Protein AF-A0A9C9Z4V1-F1 (afdb_monomer)

pLDDT: mean 77.23, std 15.25, range [34.19, 94.38]

Nearest PDB structures (foldseek):
  1na3-assembly1_A  TM=6.001E-01  e=1.716E+00  unidentified
  3ks2-assembly1_A  TM=5.083E-01  e=1.894E+00  Shigella flexneri
  8ro2-assembly1_J  TM=3.368E-01  e=4.545E-01  Homo sapiens
  7t6d-assembly1_B  TM=3.264E-01  e=3.771E+00  Escherichia coli
  6ww7-assembly1_B  TM=3.262E-01  e=4.161E+00  Homo sapiens

Secondary structure (DSSP, 8-state):
-HHHHHHHHHHHHH-TT-HHHHHHHHHHHHHHT-HHHHHHHHHHHHHHHTTS-HHHHHHHHHTTGGGS-HHHHHHHHHTTTT---TTS-----SS-SSS------S-SS----TTSHHHHHHHHHHHHHHHTT-HHHHHHHHHHHHHH-TT-HHHHHHHHHHHHHH--HHHHHHHHHHHTTS--TTHHHHHHHHHHHHHHTS-------

Mean predicted aligned error: 17.57 Å

Foldseek 3Di:
DVVLLVVLLVVCLVPVLPVVSLVVNLVVVVVVLAQLQNLQSLLSVLQSQFQHDLVVLVVSCVSCVVSYDPQSNVVSVVSSHRGDHLDDAHDQRPNHSSRPRPPDDVPPDDDDDPPCPLVCPLVVVLVVCVVVVVLVVSLVSLLVVCLVPQANQSSVVVNLVSCVVVVCLVVLVVSVVSSPPDDGHPVVVSVVSNVVNVVVPDDPPDDDD

Structure (mmCIF, N/CA/C/O backbone):
data_AF-A0A9C9Z4V1-F1
#
_entry.id   AF-A0A9C9Z4V1-F1
#
loop_
_atom_site.group_PDB
_atom_site.id
_atom_site.type_symbol
_atom_site.label_atom_id
_atom_site.label_alt_id
_atom_site.label_comp_id
_atom_site.label_asym_id
_atom_site.label_entity_id
_atom_site.label_seq_id
_atom_site.pdbx_PDB_ins_code
_atom_site.Cartn_x
_atom_site.Cartn_y
_atom_site.Cartn_z
_atom_site.occupancy
_atom_site.B_iso_or_equiv
_atom_site.auth_seq_id
_atom_site.auth_comp_id
_atom_site.auth_asym_id
_atom_site.auth_atom_id
_atom_site.pdbx_PDB_model_num
ATOM 1 N N . MET A 1 1 ? -27.287 -18.250 -13.319 1.00 61.91 1 MET A N 1
ATOM 2 C CA . MET A 1 1 ? -26.313 -17.190 -12.991 1.00 61.91 1 MET A CA 1
ATOM 3 C C . MET A 1 1 ? -25.050 -17.766 -12.351 1.00 61.91 1 MET A C 1
ATOM 5 O O . MET A 1 1 ? -24.061 -17.866 -13.061 1.00 61.91 1 MET A O 1
ATOM 9 N N . ALA A 1 2 ? -25.087 -18.270 -11.107 1.00 64.75 2 ALA A N 1
ATOM 10 C CA . ALA A 1 2 ? -23.894 -18.727 -10.364 1.00 64.75 2 ALA A CA 1
ATOM 11 C C . ALA A 1 2 ? -22.937 -19.668 -11.138 1.00 64.75 2 ALA A C 1
ATOM 13 O O . ALA A 1 2 ? -21.763 -19.358 -11.293 1.00 64.75 2 ALA A O 1
ATOM 14 N N . ARG A 1 3 ? -23.448 -20.750 -11.748 1.00 72.56 3 ARG A N 1
ATOM 15 C CA . ARG A 1 3 ? -22.617 -21.710 -12.514 1.00 72.56 3 ARG A CA 1
ATOM 16 C C . ARG A 1 3 ? -21.866 -21.099 -13.707 1.00 72.56 3 ARG A C 1
ATOM 18 O O . ARG A 1 3 ? -20.818 -21.607 -14.090 1.00 72.56 3 ARG A O 1
ATOM 25 N N . VAL A 1 4 ? -22.414 -20.047 -14.320 1.00 76.62 4 VAL A N 1
ATOM 26 C CA . VAL A 1 4 ? -21.793 -19.372 -15.474 1.00 76.62 4 VAL A CA 1
ATOM 27 C C . VAL A 1 4 ? -20.693 -18.423 -15.000 1.00 76.62 4 VAL A C 1
ATOM 29 O O . VAL A 1 4 ? -19.619 -18.391 -15.597 1.00 76.62 4 VAL A O 1
ATOM 32 N N . VAL A 1 5 ? -20.928 -17.714 -13.891 1.00 76.88 5 VAL A N 1
ATOM 33 C CA . VAL A 1 5 ? -19.918 -16.867 -13.239 1.00 76.88 5 VAL A CA 1
ATOM 34 C C . VAL A 1 5 ? -18.722 -17.709 -12.785 1.00 76.88 5 VAL A C 1
ATOM 36 O O . VAL A 1 5 ? -17.585 -17.343 -13.072 1.00 76.88 5 VAL A O 1
ATOM 39 N N . ASP A 1 6 ? -18.963 -18.879 -12.185 1.00 76.12 6 ASP A N 1
ATOM 40 C CA . ASP A 1 6 ? -17.901 -19.810 -11.777 1.00 76.12 6 ASP A CA 1
ATOM 41 C C . ASP A 1 6 ? -17.105 -20.356 -12.968 1.00 76.12 6 ASP A C 1
ATOM 43 O O . ASP A 1 6 ? -15.875 -20.436 -12.922 1.00 76.12 6 ASP A O 1
ATOM 47 N N . HIS A 1 7 ? -17.789 -20.702 -14.065 1.00 79.69 7 HIS A N 1
ATOM 48 C CA . HIS A 1 7 ? -17.130 -21.147 -15.292 1.00 79.69 7 HIS A CA 1
ATOM 49 C C . HIS A 1 7 ? -16.182 -20.073 -15.844 1.00 79.69 7 HIS A C 1
ATOM 51 O O . HIS A 1 7 ? -15.037 -20.373 -16.187 1.00 79.69 7 HIS A O 1
ATOM 57 N N . LEU A 1 8 ? -16.636 -18.817 -15.892 1.00 78.25 8 LEU A N 1
ATOM 58 C CA . LEU A 1 8 ? -15.816 -17.696 -16.347 1.00 78.25 8 LEU A CA 1
ATOM 59 C C . LEU A 1 8 ? -14.676 -17.378 -15.377 1.00 78.25 8 LEU A C 1
ATOM 61 O O . LEU A 1 8 ? -13.572 -17.094 -15.831 1.00 78.25 8 LEU A O 1
ATOM 65 N N . ALA A 1 9 ? -14.898 -17.481 -14.065 1.00 79.31 9 ALA A N 1
ATOM 66 C CA . ALA A 1 9 ? -13.841 -17.317 -13.068 1.00 79.31 9 ALA A CA 1
ATOM 67 C C . ALA A 1 9 ? -12.718 -18.351 -13.268 1.00 79.31 9 ALA A C 1
ATOM 69 O O . ALA A 1 9 ? -11.535 -18.008 -13.250 1.00 79.31 9 ALA A O 1
ATOM 70 N N . HIS A 1 10 ? -13.075 -19.609 -13.547 1.00 76.12 10 HIS A N 1
ATOM 71 C CA . HIS A 1 10 ? -12.102 -20.662 -13.852 1.00 76.12 10 HIS A CA 1
ATOM 72 C C . HIS A 1 10 ? -11.378 -20.425 -15.180 1.00 76.12 10 HIS A C 1
ATOM 74 O O . HIS A 1 10 ? -10.177 -20.675 -15.299 1.00 76.12 10 HIS A O 1
ATOM 80 N N . LYS A 1 11 ? -12.095 -19.914 -16.186 1.00 76.75 11 LYS A N 1
ATOM 81 C CA . LYS A 1 11 ? -11.519 -19.570 -17.488 1.00 76.75 11 LYS A CA 1
ATOM 82 C C . LYS A 1 11 ? -10.515 -18.418 -17.378 1.00 76.75 11 LYS A C 1
ATOM 84 O O . LYS A 1 11 ? -9.432 -18.531 -17.940 1.00 76.75 11 LYS A O 1
ATOM 89 N N . VAL A 1 12 ? -10.833 -17.379 -16.604 1.00 84.06 12 VAL A N 1
ATOM 90 C CA . VAL A 1 12 ? -9.932 -16.256 -16.293 1.00 84.06 12 VAL A CA 1
ATOM 91 C C . VAL A 1 12 ? -8.682 -16.731 -15.552 1.00 84.06 12 VAL A C 1
ATOM 93 O O . VAL A 1 12 ? -7.578 -16.344 -15.917 1.00 84.06 12 VAL A O 1
ATOM 96 N N . SER A 1 13 ? -8.828 -17.626 -14.572 1.00 81.69 13 SER A N 1
ATOM 97 C CA . SER A 1 13 ? -7.682 -18.203 -13.856 1.00 81.69 13 SER A CA 1
ATOM 98 C C . SER A 1 13 ? -6.736 -18.978 -14.786 1.00 81.69 13 SER A C 1
ATOM 100 O O . SER A 1 13 ? -5.519 -18.861 -14.675 1.00 81.69 13 SER A O 1
ATOM 102 N N . ARG A 1 14 ? -7.282 -19.746 -15.741 1.00 73.50 14 ARG A N 1
ATOM 103 C CA . ARG A 1 14 ? -6.488 -20.527 -16.708 1.00 73.50 14 ARG A CA 1
ATOM 104 C C . ARG A 1 14 ? -5.910 -19.698 -17.851 1.00 73.50 14 ARG A C 1
ATOM 106 O O . ARG A 1 14 ? -4.846 -20.037 -18.365 1.00 73.50 14 ARG A O 1
ATOM 113 N N . HIS A 1 15 ? -6.613 -18.648 -18.265 1.00 80.81 15 HIS A N 1
ATOM 114 C CA . HIS A 1 15 ? -6.235 -17.783 -19.379 1.00 80.81 15 HIS A CA 1
ATOM 115 C C . HIS A 1 15 ? -6.374 -16.304 -18.988 1.00 80.81 15 HIS A C 1
ATOM 117 O O . HIS A 1 15 ? -7.289 -15.630 -19.465 1.00 80.81 15 HIS A O 1
ATOM 123 N N . PRO A 1 16 ? -5.459 -15.771 -18.153 1.00 83.25 16 PRO A N 1
ATOM 124 C CA . PRO A 1 16 ? -5.569 -14.406 -17.636 1.00 83.25 16 PRO A CA 1
ATOM 125 C C . PRO A 1 16 ? -5.608 -13.329 -18.724 1.00 83.25 16 PRO A C 1
ATOM 127 O O . PRO A 1 16 ? -6.239 -12.298 -18.532 1.00 83.25 16 PRO A O 1
ATOM 130 N N . SER A 1 17 ? -4.995 -13.572 -19.885 1.00 84.62 17 SER A N 1
ATOM 131 C CA . SER A 1 17 ? -4.978 -12.642 -21.021 1.00 84.62 17 SER A CA 1
ATOM 132 C C . SER A 1 17 ? -6.264 -12.633 -21.864 1.00 84.62 17 SER A C 1
ATOM 134 O O . SER A 1 17 ? -6.384 -11.812 -22.775 1.00 84.62 17 SER A O 1
ATOM 136 N N . ASP A 1 18 ? -7.241 -13.507 -21.588 1.00 87.81 18 ASP A N 1
ATOM 137 C CA . ASP A 1 18 ? -8.530 -13.520 -22.290 1.00 87.81 18 ASP A CA 1
ATOM 138 C C . ASP A 1 18 ? -9.453 -12.406 -21.768 1.00 87.81 18 ASP A C 1
ATOM 140 O O . ASP A 1 18 ? -10.328 -12.613 -20.922 1.00 87.81 18 ASP A O 1
ATOM 144 N N . LEU A 1 19 ? -9.266 -11.201 -22.310 1.00 89.56 19 LEU A N 1
ATOM 145 C CA . LEU A 1 19 ? -10.034 -10.006 -21.943 1.00 89.56 19 LEU A CA 1
ATOM 146 C C . LEU A 1 19 ? -11.541 -10.161 -22.171 1.00 89.56 19 LEU A C 1
ATOM 148 O O . LEU A 1 19 ? -12.332 -9.555 -21.448 1.00 89.56 19 LEU A O 1
ATOM 152 N N . MET A 1 20 ? -11.957 -10.975 -23.147 1.00 90.88 20 MET A N 1
ATOM 153 C CA . MET A 1 20 ? -13.378 -11.205 -23.403 1.00 90.88 20 MET A CA 1
ATOM 154 C C . MET A 1 20 ? -14.020 -11.927 -22.218 1.00 90.88 20 MET A C 1
ATOM 156 O O . MET A 1 20 ? -15.095 -11.534 -21.768 1.00 90.88 20 MET A O 1
ATOM 160 N N . SER A 1 21 ? -13.336 -12.934 -21.671 1.00 84.00 21 SER A N 1
ATOM 161 C CA . SER A 1 21 ? -13.811 -13.666 -20.493 1.00 84.00 21 SER A CA 1
ATOM 162 C C . SER A 1 21 ? -13.904 -12.779 -19.250 1.00 84.00 21 SER A C 1
ATOM 164 O O . SER A 1 21 ? -14.865 -12.904 -18.493 1.00 84.00 21 SER A O 1
ATOM 166 N N . HIS A 1 22 ? -12.967 -11.842 -19.066 1.00 92.00 22 HIS A N 1
ATOM 167 C CA . HIS A 1 22 ? -13.042 -10.845 -17.990 1.00 92.00 22 HIS A CA 1
ATOM 168 C C . HIS A 1 22 ? -14.256 -9.928 -18.135 1.00 92.00 22 HIS A C 1
ATOM 170 O O . HIS A 1 22 ? -15.040 -9.793 -17.200 1.00 92.00 22 HIS A O 1
ATOM 176 N N . VAL A 1 23 ? -14.458 -9.338 -19.316 1.00 92.94 23 VAL A N 1
ATOM 177 C CA . VAL A 1 23 ? -15.580 -8.415 -19.560 1.00 92.94 23 VAL A CA 1
ATOM 178 C C . VAL A 1 23 ? -16.928 -9.129 -19.424 1.00 92.94 23 VAL A C 1
ATOM 180 O O . VAL A 1 23 ? -17.841 -8.592 -18.799 1.00 92.94 23 VAL A O 1
ATOM 183 N N . GLN A 1 24 ? -17.053 -10.351 -19.952 1.00 90.25 24 GLN A N 1
ATOM 184 C CA . GLN A 1 24 ? -18.258 -11.174 -19.791 1.00 90.25 24 GLN A CA 1
ATOM 185 C C . GLN A 1 24 ? -18.550 -11.467 -18.320 1.00 90.25 24 GLN A C 1
ATOM 187 O O . GLN A 1 24 ? -19.700 -11.399 -17.886 1.00 90.25 24 GLN A O 1
ATOM 192 N N . ARG A 1 25 ? -17.508 -11.767 -17.541 1.00 91.06 25 ARG A N 1
ATOM 193 C CA . ARG A 1 25 ? -17.646 -12.036 -16.114 1.00 91.06 25 ARG A CA 1
ATOM 194 C C . ARG A 1 25 ? -18.081 -10.795 -15.342 1.00 91.06 25 ARG A C 1
ATOM 196 O O . ARG A 1 25 ? -19.004 -10.899 -14.546 1.00 91.06 25 ARG A O 1
ATOM 203 N N . ILE A 1 26 ? -17.470 -9.638 -15.604 1.00 93.00 26 ILE A N 1
ATOM 204 C CA . ILE A 1 26 ? -17.849 -8.364 -14.973 1.00 93.00 26 ILE A CA 1
ATOM 205 C C . ILE A 1 26 ? -19.308 -8.023 -15.291 1.00 93.00 26 ILE A C 1
ATOM 207 O O . ILE A 1 26 ? -20.060 -7.686 -14.383 1.00 93.00 26 ILE A O 1
ATOM 211 N N . ALA A 1 27 ? -19.731 -8.165 -16.551 1.00 91.50 27 ALA A N 1
ATOM 212 C CA . ALA A 1 27 ? -21.113 -7.903 -16.951 1.00 91.50 27 ALA A CA 1
ATOM 213 C C . ALA A 1 27 ? -22.115 -8.805 -16.209 1.00 91.50 27 ALA A C 1
ATOM 215 O O . ALA A 1 27 ? -23.116 -8.316 -15.695 1.00 91.50 27 ALA A O 1
ATOM 216 N N . LEU A 1 28 ? -21.821 -10.103 -16.086 1.00 88.50 28 LEU A N 1
ATOM 217 C CA . LEU A 1 28 ? -22.678 -11.029 -15.342 1.00 88.50 28 LEU A CA 1
ATOM 218 C C . LEU A 1 28 ? -22.675 -10.755 -13.832 1.00 88.50 28 LEU A C 1
ATOM 220 O O . LEU A 1 28 ? -23.722 -10.863 -13.203 1.00 88.50 28 LEU A O 1
ATOM 224 N N . CYS A 1 29 ? -21.534 -10.389 -13.240 1.00 88.56 29 CYS A N 1
ATOM 225 C CA . CYS A 1 29 ? -21.483 -9.982 -11.832 1.00 88.56 29 CYS A CA 1
ATOM 226 C C . CYS A 1 29 ? -22.288 -8.695 -11.585 1.00 88.56 29 CYS A C 1
ATOM 22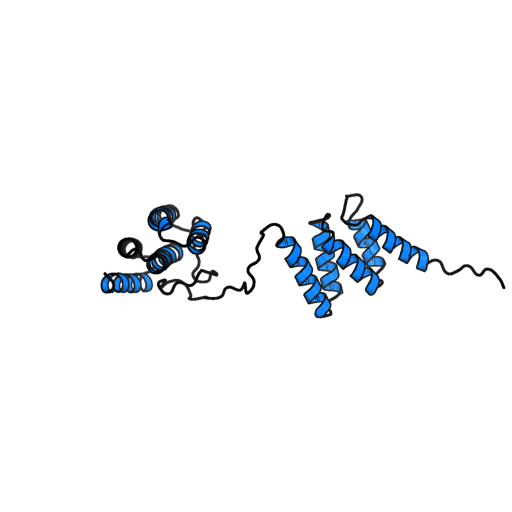8 O O . CYS A 1 29 ? -22.969 -8.596 -10.569 1.00 88.56 29 CYS A O 1
ATOM 230 N N . HIS A 1 30 ? -22.266 -7.748 -12.526 1.00 90.94 30 HIS A N 1
ATOM 231 C CA . HIS A 1 30 ? -23.071 -6.525 -12.468 1.00 90.94 30 HIS A CA 1
ATOM 232 C C . HIS A 1 30 ? -24.573 -6.815 -12.488 1.00 90.94 30 HIS A C 1
ATOM 234 O O . HIS A 1 30 ? -25.319 -6.225 -11.717 1.00 90.94 30 HIS A O 1
ATOM 240 N N . GLU A 1 31 ? -25.029 -7.752 -13.320 1.00 87.88 31 GLU A N 1
ATOM 241 C CA . GLU A 1 31 ? -26.437 -8.177 -13.327 1.00 87.88 31 GLU A CA 1
ATOM 242 C C . GLU A 1 31 ? -26.872 -8.849 -12.017 1.00 87.88 31 GLU A C 1
ATOM 244 O O . GLU A 1 31 ? -28.048 -8.803 -11.665 1.00 87.88 31 GLU A O 1
ATOM 249 N N . VAL A 1 32 ? -25.938 -9.482 -11.301 1.00 86.56 32 VAL A N 1
ATOM 250 C CA . VAL A 1 32 ? -26.200 -10.086 -9.987 1.00 86.56 32 VAL A CA 1
ATOM 251 C C . VAL A 1 32 ? -26.299 -9.020 -8.887 1.00 86.56 32 VAL A C 1
ATOM 253 O O . VAL A 1 32 ? -27.030 -9.234 -7.926 1.00 86.56 32 VAL A O 1
ATOM 256 N N . GLY A 1 33 ? -25.626 -7.874 -9.042 1.00 83.38 33 GLY A N 1
ATOM 257 C CA . GLY A 1 33 ? -25.742 -6.722 -8.136 1.00 83.38 33 GLY A CA 1
ATOM 258 C C . GLY A 1 33 ? -25.010 -6.869 -6.797 1.00 83.38 33 GLY A C 1
ATOM 259 O O . GLY A 1 33 ? -25.253 -6.094 -5.881 1.00 83.38 33 GLY A O 1
ATOM 260 N N . GLU A 1 34 ? -24.122 -7.855 -6.672 1.00 84.88 34 GLU A N 1
ATOM 261 C CA . GLU A 1 34 ? -23.381 -8.141 -5.438 1.00 84.88 34 GLU A CA 1
ATOM 262 C C . GLU A 1 34 ? -21.972 -7.529 -5.495 1.00 84.88 34 GLU A C 1
ATOM 264 O O . GLU A 1 34 ? -21.132 -7.955 -6.299 1.00 84.88 34 GLU A O 1
ATOM 269 N N . GLY A 1 35 ? -21.705 -6.554 -4.620 1.00 86.12 35 GLY A N 1
ATOM 270 C CA . GLY A 1 35 ? -20.470 -5.752 -4.598 1.00 86.12 35 GLY A CA 1
ATOM 271 C C . GLY A 1 35 ? -19.180 -6.576 -4.518 1.00 86.12 35 GLY A C 1
ATOM 272 O O . GLY A 1 35 ? -18.242 -6.395 -5.292 1.00 86.12 35 GLY A O 1
ATOM 273 N N . GLU A 1 36 ? -19.163 -7.595 -3.663 1.00 86.06 36 GLU A N 1
ATOM 274 C CA . GLU A 1 36 ? -17.996 -8.469 -3.492 1.00 86.06 36 GLU A CA 1
ATOM 275 C C . GLU A 1 36 ? -17.672 -9.298 -4.748 1.00 86.06 36 GLU A C 1
ATOM 277 O O . GLU A 1 36 ? -16.506 -9.523 -5.097 1.00 86.06 36 GLU A O 1
ATOM 282 N N . LEU A 1 37 ? -18.713 -9.757 -5.451 1.00 85.69 37 LEU A N 1
ATOM 283 C CA . LEU A 1 37 ? -18.582 -10.547 -6.676 1.00 85.69 37 LEU A CA 1
ATOM 284 C C . LEU A 1 37 ? -18.036 -9.702 -7.825 1.00 85.69 37 LEU A C 1
ATOM 286 O O . LEU A 1 37 ? -17.227 -10.189 -8.626 1.00 85.69 37 LEU A O 1
ATOM 290 N N . ILE A 1 38 ? -18.489 -8.452 -7.918 1.00 92.00 38 ILE A N 1
ATOM 291 C CA . ILE A 1 38 ? -18.046 -7.536 -8.962 1.00 92.00 38 ILE A CA 1
ATOM 292 C C . ILE A 1 38 ? -16.644 -7.009 -8.688 1.00 92.00 38 ILE A C 1
ATOM 294 O O . ILE A 1 38 ? -15.825 -7.003 -9.608 1.00 92.00 38 ILE A O 1
ATOM 298 N N . TYR A 1 39 ? -16.329 -6.700 -7.428 1.00 93.06 39 TYR A N 1
ATOM 299 C CA . TYR A 1 39 ? -14.995 -6.292 -7.011 1.00 93.06 39 TYR A CA 1
ATOM 300 C C . TYR A 1 39 ? -13.946 -7.328 -7.426 1.00 93.06 39 TYR A C 1
ATOM 302 O O . TYR A 1 39 ? -13.003 -7.002 -8.146 1.00 93.06 39 TYR A O 1
ATOM 310 N N . GLY A 1 40 ? -14.160 -8.606 -7.091 1.00 90.00 40 GLY A N 1
ATOM 311 C CA . GLY A 1 40 ? -13.222 -9.670 -7.458 1.00 90.00 40 GLY A CA 1
ATOM 312 C C . GLY A 1 40 ? -13.047 -9.854 -8.971 1.00 90.00 40 GLY A C 1
ATOM 313 O O . GLY A 1 40 ? -11.949 -10.154 -9.437 1.00 90.00 40 GLY A O 1
ATOM 314 N N . ALA A 1 41 ? -14.110 -9.658 -9.758 1.00 92.50 41 ALA A N 1
ATOM 315 C CA . ALA A 1 41 ? -14.045 -9.763 -11.216 1.00 92.50 41 ALA A CA 1
ATOM 316 C C . ALA A 1 41 ? -13.285 -8.592 -11.862 1.00 92.50 41 ALA A C 1
ATOM 318 O O . ALA A 1 41 ? -12.537 -8.795 -12.818 1.00 92.50 41 ALA A O 1
ATOM 319 N N . VAL A 1 42 ? -13.465 -7.378 -11.341 1.00 94.38 42 VAL A N 1
ATOM 320 C CA . VAL A 1 42 ? -12.778 -6.171 -11.824 1.00 94.38 42 VAL A CA 1
ATOM 321 C C . VAL A 1 42 ? -11.313 -6.189 -11.401 1.00 94.38 42 VAL A C 1
ATOM 323 O O . VAL A 1 42 ? -10.444 -5.884 -12.215 1.00 94.38 42 VAL A O 1
ATOM 326 N N . LEU A 1 43 ? -11.022 -6.624 -10.176 1.00 93.06 43 LEU A N 1
ATOM 327 C CA . LEU A 1 43 ? -9.660 -6.781 -9.679 1.00 93.06 43 LEU A CA 1
ATOM 328 C C . LEU A 1 43 ? -8.845 -7.747 -10.553 1.00 93.06 43 LEU A C 1
ATOM 330 O O . LEU A 1 43 ? -7.725 -7.427 -10.949 1.00 93.06 43 LEU A O 1
ATOM 334 N N . ASP A 1 44 ? -9.433 -8.881 -10.947 1.00 92.06 44 ASP A N 1
ATOM 335 C CA . ASP A 1 44 ? -8.782 -9.832 -11.855 1.00 92.06 44 ASP A CA 1
ATOM 336 C C . ASP A 1 44 ? -8.447 -9.202 -13.216 1.00 92.06 44 ASP A C 1
ATOM 338 O O . ASP A 1 44 ? -7.377 -9.457 -13.770 1.00 92.06 44 ASP A O 1
ATOM 342 N N . LEU A 1 45 ? -9.320 -8.343 -13.751 1.00 92.88 45 LEU A N 1
ATOM 343 C CA . LEU A 1 45 ? -9.041 -7.619 -14.991 1.00 92.88 45 LEU A CA 1
ATOM 344 C C . LEU A 1 45 ? -7.867 -6.643 -14.821 1.00 92.88 45 LEU A C 1
ATOM 346 O O . LEU A 1 45 ? -7.027 -6.537 -15.715 1.00 92.88 45 LEU A O 1
ATOM 350 N N . PHE A 1 46 ? -7.798 -5.931 -13.695 1.00 92.75 46 PHE A N 1
ATOM 351 C CA . P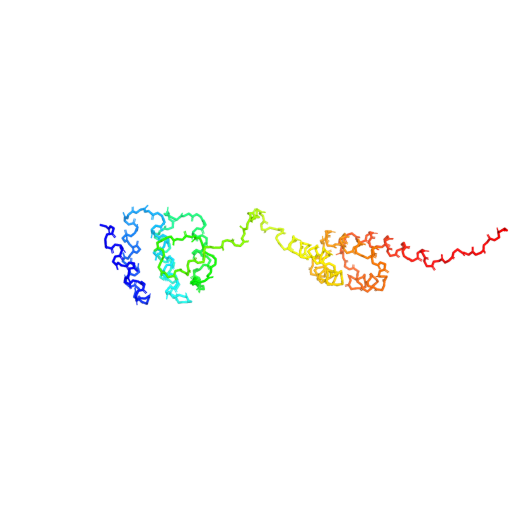HE A 1 46 ? -6.708 -4.993 -13.413 1.00 92.75 46 PHE A CA 1
ATOM 352 C C . PHE A 1 46 ? -5.362 -5.714 -13.307 1.00 92.75 46 PHE A C 1
ATOM 354 O O . PHE A 1 46 ? -4.384 -5.257 -13.901 1.00 92.75 46 PHE A O 1
ATOM 361 N N . ILE A 1 47 ? -5.335 -6.868 -12.638 1.00 88.50 47 ILE A N 1
ATOM 362 C CA . ILE A 1 47 ? -4.141 -7.714 -12.524 1.00 88.50 47 ILE A CA 1
ATOM 363 C C . ILE A 1 47 ? -3.723 -8.261 -13.892 1.00 88.50 47 ILE A C 1
ATOM 365 O O . ILE A 1 47 ? -2.551 -8.197 -14.258 1.00 88.50 47 ILE A O 1
ATOM 369 N N . ALA A 1 48 ? -4.678 -8.754 -14.683 1.00 88.88 48 ALA A N 1
ATOM 370 C CA . ALA A 1 48 ? -4.407 -9.295 -16.013 1.00 88.88 48 ALA A CA 1
ATOM 371 C C . ALA A 1 48 ? -3.853 -8.253 -16.998 1.00 88.88 48 ALA A C 1
ATOM 373 O O . ALA A 1 48 ? -3.042 -8.587 -17.863 1.00 88.88 48 ALA A O 1
ATOM 374 N N . LEU A 1 49 ? -4.305 -7.002 -16.891 1.00 86.56 49 LEU A N 1
ATOM 375 C CA . LEU A 1 49 ? -3.869 -5.913 -17.761 1.00 86.56 49 LEU A CA 1
ATOM 376 C C . LEU A 1 49 ? -2.521 -5.307 -17.347 1.00 86.56 49 LEU A C 1
ATOM 378 O O . LEU A 1 49 ? -1.817 -4.771 -18.209 1.00 86.56 49 LEU A O 1
ATOM 382 N N . GLY A 1 50 ? -2.161 -5.377 -16.060 1.00 83.62 50 GLY A N 1
ATOM 383 C CA . GLY A 1 50 ? -0.958 -4.747 -15.515 1.00 83.62 50 GLY A CA 1
ATOM 384 C C . GLY A 1 50 ? -0.839 -3.283 -15.956 1.00 83.62 50 GLY A C 1
ATOM 385 O O . GLY A 1 50 ? -1.806 -2.521 -15.906 1.00 83.62 50 GLY A O 1
ATOM 386 N N . ASN A 1 51 ? 0.324 -2.907 -16.491 1.00 82.06 51 ASN A N 1
ATOM 387 C CA . ASN A 1 51 ? 0.600 -1.539 -16.953 1.00 82.06 51 ASN A CA 1
ATOM 388 C C . ASN A 1 51 ? -0.154 -1.145 -18.246 1.00 82.06 51 ASN A C 1
ATOM 390 O O . ASN A 1 51 ? -0.056 -0.006 -18.694 1.00 82.06 51 ASN A O 1
ATOM 394 N N . SER A 1 52 ? -0.879 -2.067 -18.888 1.00 80.12 52 SER A N 1
ATOM 395 C CA . SER A 1 52 ? -1.578 -1.831 -20.159 1.00 80.12 52 SER A CA 1
ATOM 396 C C . SER A 1 52 ? -3.081 -1.600 -19.957 1.00 80.12 52 SER A C 1
ATOM 398 O O . SER A 1 52 ? -3.629 -1.793 -18.875 1.00 80.12 52 SER A O 1
ATOM 400 N N . GLY A 1 53 ? -3.789 -1.150 -20.996 1.00 87.69 53 GLY A N 1
ATOM 401 C CA . GLY A 1 53 ? -5.259 -1.180 -21.007 1.00 87.69 53 GLY A CA 1
ATOM 402 C C . GLY A 1 53 ? -5.973 -0.199 -20.068 1.00 87.69 53 GLY A C 1
ATOM 403 O O . GLY A 1 53 ? -7.091 -0.493 -19.647 1.00 87.69 53 GLY A O 1
ATOM 404 N N . VAL A 1 54 ? -5.374 0.964 -19.776 1.00 88.38 54 VAL A N 1
ATOM 405 C CA . VAL A 1 54 ? -5.980 2.048 -18.967 1.00 88.38 54 VAL A CA 1
ATOM 406 C C . VAL A 1 54 ? -7.417 2.343 -19.409 1.00 88.38 54 VAL A C 1
ATOM 408 O O . VAL A 1 54 ? -8.331 2.321 -18.595 1.00 88.38 54 VAL A O 1
ATOM 411 N N . SER A 1 55 ? -7.660 2.510 -20.714 1.00 89.25 55 SER A N 1
ATOM 412 C CA . SER A 1 55 ? -9.002 2.805 -21.237 1.00 89.25 55 SER A CA 1
ATOM 413 C C . SER A 1 55 ? -10.036 1.721 -20.914 1.00 89.25 55 SER A C 1
ATOM 415 O O . SER A 1 55 ? -11.202 2.036 -20.675 1.00 89.25 55 SER A O 1
ATOM 417 N N . LEU A 1 56 ? -9.631 0.445 -20.901 1.00 90.44 56 LEU A N 1
ATOM 418 C CA . LEU A 1 56 ? -10.524 -0.658 -20.547 1.00 90.44 56 LEU A CA 1
ATOM 419 C C . LEU A 1 56 ? -10.793 -0.676 -19.037 1.00 90.44 56 LEU A C 1
ATOM 421 O O . LEU A 1 56 ? -11.950 -0.813 -18.643 1.00 90.44 56 LEU A O 1
ATOM 425 N N . ARG A 1 57 ? -9.760 -0.459 -18.212 1.00 94.06 57 ARG A N 1
ATOM 426 C CA . ARG A 1 57 ? -9.887 -0.318 -16.752 1.00 94.06 57 ARG A CA 1
ATOM 427 C C . ARG A 1 57 ? -10.831 0.817 -16.375 1.00 94.06 57 ARG A C 1
ATOM 429 O O . ARG A 1 57 ? -11.804 0.574 -15.670 1.00 94.06 57 ARG A O 1
ATOM 436 N N . THR A 1 58 ? -10.623 2.014 -16.925 1.00 91.25 58 THR A N 1
ATOM 437 C CA . THR A 1 58 ? -11.493 3.177 -16.697 1.00 91.25 58 THR A CA 1
ATOM 438 C C . THR A 1 58 ? -12.939 2.870 -17.068 1.00 91.25 58 THR A C 1
ATOM 440 O O . THR A 1 58 ? -13.846 3.114 -16.277 1.00 91.25 58 THR A O 1
ATOM 443 N N . ARG A 1 59 ? -13.168 2.287 -18.252 1.00 94.00 59 ARG A N 1
ATOM 444 C CA . ARG A 1 59 ? -14.521 1.972 -18.721 1.00 94.00 59 ARG A CA 1
ATOM 445 C C . ARG A 1 59 ? -15.220 0.939 -17.838 1.00 94.00 59 ARG A C 1
ATOM 447 O O . ARG A 1 59 ? -16.425 1.053 -17.635 1.00 94.00 59 ARG A O 1
ATOM 454 N N . MET A 1 60 ? -14.508 -0.093 -17.384 1.00 94.25 60 MET A N 1
ATOM 455 C CA . MET A 1 60 ? -15.096 -1.108 -16.506 1.00 94.25 60 MET A CA 1
ATOM 456 C C . MET A 1 60 ? -15.352 -0.544 -15.111 1.00 94.25 60 MET A C 1
ATOM 458 O O . MET A 1 60 ? -16.439 -0.755 -14.594 1.00 94.25 60 MET A O 1
ATOM 462 N N . LEU A 1 61 ? -14.428 0.242 -14.551 1.00 94.12 61 LEU A N 1
ATOM 463 C CA . LEU A 1 61 ? -14.600 0.859 -13.236 1.00 94.12 61 LEU A CA 1
ATOM 464 C C . LEU A 1 61 ? -15.801 1.815 -13.199 1.00 94.12 61 LEU A C 1
ATOM 466 O O . LEU A 1 61 ? -16.634 1.722 -12.309 1.00 94.12 61 LEU A O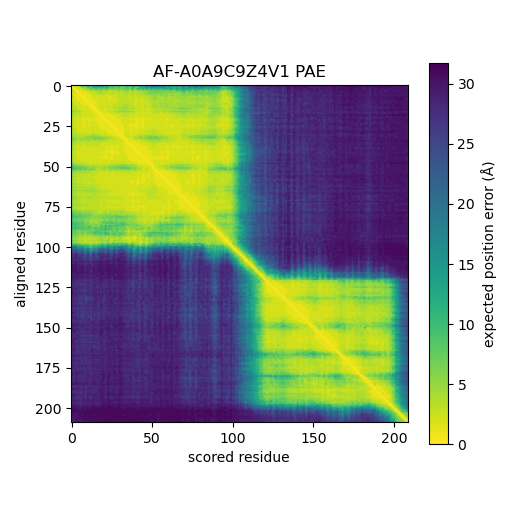 1
ATOM 470 N N . GLN A 1 62 ? -15.961 2.666 -14.216 1.00 94.06 62 GLN A N 1
ATOM 471 C CA . GLN A 1 62 ? -17.114 3.572 -14.321 1.00 94.06 62 GLN A CA 1
ATOM 472 C C . GLN A 1 62 ? -18.466 2.850 -14.356 1.00 94.06 62 GLN A C 1
ATOM 474 O O . GLN A 1 62 ? -19.479 3.436 -13.996 1.00 94.06 62 GLN A O 1
ATOM 479 N N . LYS A 1 63 ? -18.498 1.603 -14.834 1.00 91.94 63 LYS A N 1
ATOM 480 C CA . LYS A 1 63 ? -19.731 0.818 -14.956 1.00 91.94 63 LYS A CA 1
ATOM 481 C C . LYS A 1 63 ? -20.171 0.148 -13.665 1.00 91.94 63 LYS A C 1
ATOM 483 O O . LYS A 1 63 ? -21.280 -0.356 -13.643 1.00 91.94 63 LYS A O 1
ATOM 488 N N . VAL A 1 64 ? -19.282 0.048 -12.687 1.00 92.44 64 VAL A N 1
ATOM 489 C CA . VAL A 1 64 ? -19.478 -0.785 -11.495 1.00 92.44 64 VAL A CA 1
ATOM 490 C C . VAL A 1 64 ? -19.248 -0.008 -10.205 1.00 92.44 64 VAL A C 1
ATOM 492 O O . VAL A 1 64 ? -19.417 -0.570 -9.132 1.00 92.44 64 VAL A O 1
ATOM 495 N N . ALA A 1 65 ? -18.813 1.253 -10.304 1.00 91.06 65 ALA A N 1
ATOM 496 C CA . ALA A 1 65 ? -18.399 2.079 -9.174 1.00 91.06 65 ALA A CA 1
ATOM 497 C C . ALA A 1 65 ? -19.502 2.265 -8.124 1.00 91.06 65 ALA A C 1
ATOM 499 O O . ALA A 1 65 ? -19.196 2.387 -6.948 1.00 91.06 65 ALA A O 1
ATOM 500 N N . ASP A 1 66 ? -20.766 2.252 -8.540 1.00 91.81 66 ASP A N 1
ATOM 501 C CA . ASP A 1 66 ? -21.948 2.345 -7.681 1.00 91.81 66 ASP A CA 1
ATOM 502 C C . ASP A 1 66 ? -22.199 1.091 -6.826 1.00 91.81 66 ASP A C 1
ATOM 504 O O . ASP A 1 66 ? -22.970 1.146 -5.872 1.00 91.81 66 ASP A O 1
ATOM 508 N N . LEU A 1 67 ? -21.548 -0.027 -7.156 1.00 89.88 67 LEU A N 1
ATOM 509 C CA . LEU A 1 67 ? -21.661 -1.305 -6.450 1.00 89.88 67 LEU A CA 1
ATOM 510 C C . LEU A 1 67 ? -20.441 -1.619 -5.569 1.00 89.88 67 LEU A C 1
ATOM 512 O O . LEU A 1 67 ? -20.410 -2.674 -4.938 1.00 89.88 67 LEU A O 1
ATOM 516 N N . LEU A 1 68 ? -19.428 -0.750 -5.551 1.00 90.88 68 LEU A N 1
ATOM 517 C CA . LEU A 1 68 ? -18.192 -0.943 -4.791 1.00 90.88 68 LEU A CA 1
ATOM 518 C C . LEU A 1 68 ? -18.229 -0.172 -3.469 1.00 90.88 68 LEU A C 1
ATOM 520 O O . LEU A 1 68 ? -18.855 0.882 -3.378 1.00 90.88 68 LEU A O 1
ATOM 524 N N . SER A 1 69 ? -17.520 -0.675 -2.457 1.00 88.69 69 SER A N 1
ATOM 525 C CA . SER A 1 69 ? -17.220 0.136 -1.272 1.00 88.69 69 SER A CA 1
ATOM 526 C C . SER A 1 69 ? -16.203 1.233 -1.602 1.00 88.69 69 SER A C 1
ATOM 528 O O . SER A 1 69 ? -15.445 1.120 -2.570 1.00 88.69 69 SER A O 1
ATOM 530 N N . ASP A 1 70 ? -16.141 2.273 -0.769 1.00 86.44 70 ASP A N 1
ATOM 531 C CA . ASP A 1 70 ? -15.183 3.373 -0.942 1.00 86.44 70 ASP A CA 1
ATOM 532 C C . ASP A 1 70 ? -13.729 2.872 -0.957 1.00 86.44 70 ASP A C 1
ATOM 534 O O . ASP A 1 70 ? -12.931 3.289 -1.793 1.00 86.44 70 ASP A O 1
ATOM 538 N N . GLU A 1 71 ? -13.405 1.903 -0.097 1.00 85.06 71 GLU A N 1
ATOM 539 C CA . GLU A 1 71 ? -12.085 1.266 -0.026 1.00 85.06 71 GLU A CA 1
ATOM 540 C C . GLU A 1 71 ? -11.737 0.506 -1.322 1.00 85.06 71 GLU A C 1
ATOM 542 O O . GLU A 1 71 ? -10.647 0.646 -1.881 1.00 85.06 71 GLU A O 1
ATOM 547 N N . GLN A 1 72 ? -12.684 -0.275 -1.852 1.00 88.94 72 GLN A N 1
ATOM 548 C CA . GLN A 1 72 ? -12.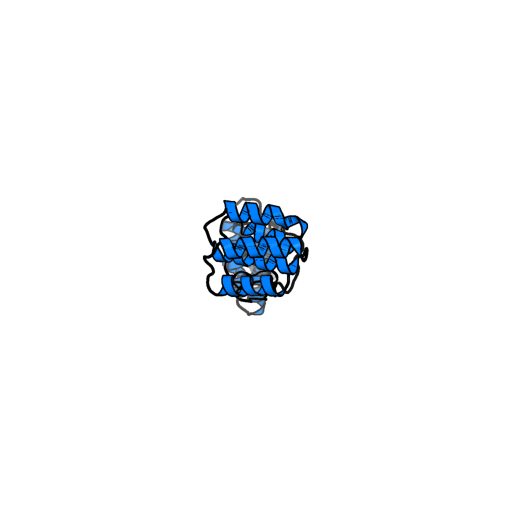509 -1.017 -3.105 1.00 88.94 72 GLN A CA 1
ATOM 549 C C . GLN A 1 72 ? -12.347 -0.075 -4.299 1.00 88.94 72 GLN A C 1
ATOM 551 O O . GLN A 1 72 ? -11.546 -0.332 -5.206 1.00 88.94 72 GLN A O 1
ATOM 556 N N . LEU A 1 73 ? -13.119 1.012 -4.305 1.00 90.38 73 LEU A N 1
ATOM 557 C CA . LEU A 1 73 ? -13.074 2.029 -5.339 1.00 90.38 73 LEU A CA 1
ATOM 558 C C . LEU A 1 73 ? -11.736 2.776 -5.320 1.00 90.38 73 LEU A C 1
ATOM 560 O O . LEU A 1 73 ? -11.134 2.925 -6.383 1.00 90.38 73 LEU A O 1
ATOM 564 N N . ASP A 1 74 ? -11.245 3.183 -4.149 1.00 88.25 74 ASP A N 1
ATOM 565 C CA . ASP A 1 74 ? -9.958 3.870 -3.982 1.00 88.25 74 ASP A CA 1
ATOM 566 C C . ASP A 1 74 ? -8.785 3.032 -4.516 1.00 88.25 74 ASP A C 1
ATOM 568 O O . ASP A 1 74 ? -7.979 3.505 -5.324 1.00 88.25 74 ASP A O 1
ATOM 572 N N . VAL A 1 75 ? -8.740 1.7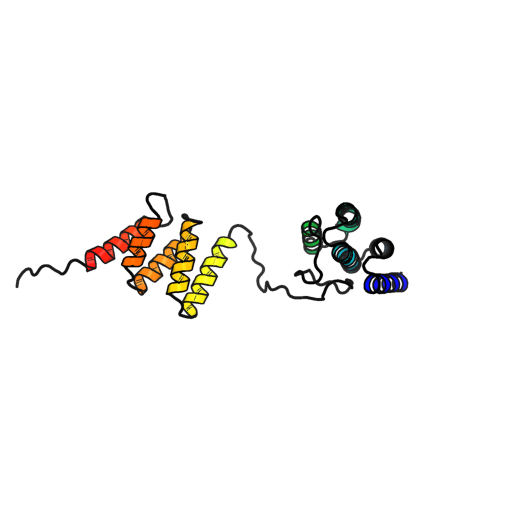44 -4.170 1.00 88.06 75 VAL A N 1
ATOM 573 C CA . VAL A 1 75 ? -7.704 0.818 -4.655 1.00 88.06 75 VAL A CA 1
ATOM 574 C C . VAL A 1 75 ? -7.714 0.703 -6.179 1.00 88.06 75 VAL A C 1
ATOM 576 O O . VAL A 1 75 ? -6.669 0.795 -6.831 1.00 88.06 75 VAL A O 1
ATOM 579 N N . LEU A 1 76 ? -8.895 0.543 -6.779 1.00 90.50 76 LEU A N 1
ATOM 580 C CA . LEU A 1 76 ? -9.021 0.456 -8.232 1.00 90.50 76 LEU A CA 1
ATOM 581 C C . LEU A 1 76 ? -8.722 1.799 -8.913 1.00 90.50 76 LEU A C 1
ATOM 583 O O . LEU A 1 76 ? -8.154 1.804 -10.004 1.00 90.50 76 LEU A O 1
ATOM 587 N N . GLN A 1 77 ? -9.036 2.934 -8.285 1.00 91.75 77 GLN A N 1
ATOM 588 C CA . GLN A 1 77 ? -8.686 4.263 -8.792 1.00 91.75 77 GLN A CA 1
ATOM 589 C C . GLN A 1 77 ? -7.169 4.485 -8.808 1.00 91.75 77 GLN A C 1
ATOM 591 O O . GLN A 1 77 ? -6.624 4.870 -9.846 1.00 91.75 77 GLN A O 1
ATOM 596 N N . LYS A 1 78 ? -6.472 4.165 -7.711 1.00 88.25 78 LYS A N 1
ATOM 597 C CA . LYS A 1 78 ? -4.999 4.193 -7.634 1.00 88.25 78 LYS A CA 1
ATOM 598 C C . LYS A 1 78 ? -4.369 3.286 -8.694 1.00 88.25 78 LYS A C 1
ATOM 600 O O . LYS A 1 78 ? -3.402 3.661 -9.357 1.00 88.25 78 LYS A O 1
ATOM 605 N N . GLY A 1 79 ? -4.984 2.128 -8.929 1.00 87.25 79 GLY A N 1
ATOM 606 C CA . GLY A 1 79 ? -4.580 1.162 -9.943 1.00 87.25 79 GLY A CA 1
ATOM 607 C C . GLY A 1 79 ? -4.975 1.500 -11.386 1.00 87.25 79 GLY A C 1
ATOM 608 O O . GLY A 1 79 ? -4.800 0.640 -12.247 1.00 87.25 79 GLY A O 1
ATOM 609 N N . LEU A 1 80 ? -5.512 2.686 -11.715 1.00 88.12 80 LEU A N 1
ATOM 610 C CA . LEU A 1 80 ? -5.980 3.007 -13.079 1.00 88.12 80 LEU A CA 1
ATOM 611 C C . LEU A 1 80 ? -4.863 3.197 -14.107 1.00 88.12 80 LEU A C 1
ATOM 613 O O . LEU A 1 80 ? -5.058 2.857 -15.274 1.00 88.12 80 LEU A O 1
ATOM 617 N N . ILE A 1 81 ? -3.715 3.745 -13.703 1.00 77.69 81 ILE A N 1
ATOM 618 C CA . ILE A 1 81 ? -2.598 4.036 -14.614 1.00 77.69 81 ILE A CA 1
ATOM 619 C C . ILE A 1 81 ? -1.625 2.854 -14.615 1.00 77.69 81 ILE A C 1
ATOM 621 O O . ILE A 1 81 ? -1.467 2.173 -15.629 1.00 77.69 81 ILE A O 1
ATOM 625 N N . SER A 1 82 ? -1.052 2.540 -13.455 1.00 79.88 82 SER A N 1
ATOM 626 C CA . SER A 1 82 ? -0.032 1.498 -13.266 1.00 79.88 82 SER A CA 1
ATOM 627 C C . SER A 1 82 ? -0.579 0.071 -13.255 1.00 79.88 82 SER A C 1
ATOM 629 O O . SER A 1 82 ? 0.154 -0.861 -13.548 1.00 79.88 82 SER A O 1
ATOM 631 N N . GLY A 1 83 ? -1.862 -0.116 -12.963 1.00 84.69 83 GLY A N 1
ATOM 632 C CA . GLY A 1 83 ? -2.442 -1.449 -12.781 1.00 84.69 83 GLY A CA 1
ATOM 633 C C . GLY A 1 83 ? -2.397 -1.847 -11.323 1.00 84.69 83 GLY A C 1
ATOM 634 O O . GLY A 1 83 ? -1.979 -1.067 -10.471 1.00 84.69 83 GLY A O 1
ATOM 635 N N . VAL A 1 84 ? -2.847 -3.064 -11.054 1.00 85.06 84 VAL A N 1
ATOM 636 C CA . VAL A 1 84 ? -2.745 -3.683 -9.733 1.00 85.06 84 VAL A CA 1
ATOM 637 C C . VAL A 1 84 ? -1.888 -4.924 -9.888 1.00 85.06 84 VAL A C 1
ATOM 639 O O . VAL A 1 84 ? -2.075 -5.687 -10.837 1.00 85.06 84 VAL A O 1
ATOM 642 N N . LYS A 1 85 ? -0.929 -5.130 -8.995 1.00 82.25 85 LYS A N 1
ATOM 643 C CA . LYS A 1 85 ? -0.147 -6.362 -8.961 1.00 82.25 85 LYS A CA 1
ATOM 644 C C . LYS A 1 85 ? -0.846 -7.373 -8.067 1.00 82.25 85 LYS A C 1
ATOM 646 O O . LYS A 1 85 ? -1.514 -7.036 -7.097 1.00 82.25 85 LYS A O 1
ATOM 651 N N . SER A 1 86 ? -0.652 -8.652 -8.369 1.00 75.56 86 SER A N 1
ATOM 652 C CA . SER A 1 86 ? -1.248 -9.744 -7.595 1.00 75.56 86 SER A CA 1
ATOM 653 C C . SER A 1 86 ? -0.767 -9.805 -6.140 1.00 75.56 86 SER A C 1
ATOM 655 O O . SER A 1 86 ? -1.409 -10.465 -5.331 1.00 75.56 86 SER A O 1
ATOM 657 N N . ASN A 1 87 ? 0.368 -9.180 -5.819 1.00 73.25 87 ASN A N 1
ATOM 658 C CA . ASN A 1 87 ? 0.978 -9.149 -4.489 1.00 73.25 87 ASN A CA 1
ATOM 659 C C . ASN A 1 87 ? 0.826 -7.799 -3.773 1.00 73.25 87 ASN A C 1
ATOM 661 O O . ASN A 1 87 ? 1.461 -7.615 -2.737 1.00 73.25 87 ASN A O 1
ATOM 665 N N . ASP A 1 88 ? 0.048 -6.867 -4.328 1.00 73.94 88 ASP A N 1
ATOM 666 C CA . ASP A 1 88 ? -0.263 -5.623 -3.631 1.00 73.94 88 ASP A CA 1
ATOM 667 C C . ASP A 1 88 ? -1.131 -5.922 -2.396 1.00 73.94 88 ASP A C 1
ATOM 669 O O . ASP A 1 88 ? -1.874 -6.911 -2.363 1.00 73.94 88 ASP A O 1
ATOM 673 N N . THR A 1 89 ? -1.050 -5.057 -1.385 1.00 74.00 89 THR A N 1
ATOM 674 C CA . THR A 1 89 ? -1.973 -5.075 -0.246 1.00 74.00 89 THR A CA 1
ATOM 675 C C . THR A 1 89 ? -3.339 -4.609 -0.732 1.00 74.00 89 THR A C 1
ATOM 677 O O . THR A 1 89 ? -3.524 -3.441 -1.071 1.00 74.00 89 THR A O 1
ATOM 680 N N . LEU A 1 90 ? -4.279 -5.546 -0.837 1.00 77.62 90 LEU A N 1
ATOM 681 C CA . LEU A 1 90 ? -5.587 -5.325 -1.446 1.00 77.62 90 LEU A CA 1
ATOM 682 C C . LEU A 1 90 ? -6.692 -5.734 -0.470 1.00 77.62 90 LEU A C 1
ATOM 684 O O . LEU A 1 90 ? -6.532 -6.744 0.226 1.00 77.62 90 LEU A O 1
ATOM 688 N N . PRO A 1 91 ? -7.837 -5.028 -0.474 1.00 75.31 91 PRO A N 1
ATOM 689 C CA . PRO A 1 91 ? -9.031 -5.465 0.224 1.00 75.31 91 PRO A CA 1
ATOM 690 C C . PRO A 1 91 ? -9.331 -6.932 -0.108 1.00 75.31 91 PRO A C 1
ATOM 692 O O . PRO A 1 91 ? -9.261 -7.346 -1.276 1.00 75.31 91 PRO A O 1
ATOM 695 N N . PRO A 1 92 ? -9.633 -7.765 0.898 1.00 73.00 92 PRO A N 1
ATOM 696 C CA . PRO A 1 92 ? -9.785 -9.193 0.693 1.00 73.00 92 PRO A CA 1
ATOM 697 C C . PRO A 1 92 ? -10.970 -9.472 -0.233 1.00 73.00 92 PRO A C 1
ATOM 699 O O . PRO A 1 92 ? -12.110 -9.169 0.094 1.00 73.00 92 PRO A O 1
ATOM 702 N N . SER A 1 93 ? -10.720 -10.139 -1.361 1.00 78.69 93 SER A N 1
ATOM 703 C CA . SER A 1 93 ? -11.784 -10.622 -2.243 1.00 78.69 93 SER A CA 1
ATOM 704 C C . SER A 1 93 ? -11.756 -12.138 -2.344 1.00 78.69 93 SER A C 1
ATOM 706 O O . SER A 1 93 ? -10.841 -12.722 -2.921 1.00 78.69 93 SER A O 1
ATOM 708 N N . ARG A 1 94 ? -12.820 -12.790 -1.864 1.00 78.38 94 ARG A N 1
ATOM 709 C CA . ARG A 1 94 ? -13.025 -14.245 -2.033 1.00 78.38 94 ARG A CA 1
ATOM 710 C C . ARG A 1 94 ? -13.328 -14.626 -3.487 1.00 78.38 94 ARG A C 1
ATOM 712 O O . ARG A 1 94 ? -13.331 -15.806 -3.838 1.00 78.38 94 ARG A O 1
ATOM 719 N N . TYR A 1 95 ? -13.640 -13.631 -4.315 1.00 82.19 95 TYR A N 1
ATOM 720 C CA . TYR A 1 95 ? -14.090 -13.818 -5.685 1.00 82.19 95 TYR A CA 1
ATOM 721 C C . TYR A 1 95 ? -12.997 -13.522 -6.713 1.00 82.19 95 TYR A C 1
ATOM 723 O O . TYR A 1 95 ? -13.109 -14.014 -7.835 1.00 82.19 95 TYR A O 1
ATOM 731 N N . SER A 1 96 ? -11.927 -12.807 -6.357 1.00 83.06 96 SER A N 1
ATOM 732 C CA . SER A 1 96 ? -10.741 -12.685 -7.213 1.00 83.06 96 SER A CA 1
ATOM 733 C C . SER A 1 96 ? -10.024 -14.036 -7.346 1.00 83.06 96 SER A C 1
ATOM 735 O O . SER A 1 96 ? -9.966 -14.832 -6.410 1.00 83.06 96 SER A O 1
ATOM 737 N N . ARG A 1 97 ? -9.536 -14.335 -8.551 1.00 83.69 97 ARG A N 1
ATOM 738 C CA . ARG A 1 97 ? -8.790 -15.559 -8.886 1.00 83.69 97 ARG A CA 1
ATOM 739 C C . ARG A 1 97 ? -7.333 -15.295 -9.222 1.00 83.69 97 ARG A C 1
ATOM 741 O O . ARG A 1 97 ? -6.570 -16.252 -9.321 1.00 83.69 97 ARG A O 1
ATOM 748 N N . LEU A 1 98 ? -6.980 -14.033 -9.442 1.00 79.00 98 LEU A N 1
ATOM 749 C CA . LEU A 1 98 ? -5.636 -13.598 -9.796 1.00 79.00 98 LEU A CA 1
ATOM 750 C C . LEU A 1 98 ? -4.961 -12.794 -8.679 1.00 79.00 98 LEU A C 1
ATOM 752 O O . LEU A 1 98 ? -3.750 -12.594 -8.755 1.00 79.00 98 LEU A O 1
ATOM 756 N N . SER A 1 99 ? -5.690 -12.359 -7.644 1.00 77.25 99 SER A N 1
ATOM 757 C CA . SER A 1 99 ? -5.052 -11.836 -6.435 1.00 77.25 99 SER A CA 1
ATOM 758 C C . SER A 1 99 ? -4.315 -12.971 -5.721 1.00 77.25 99 SER A C 1
ATOM 760 O O . SER A 1 99 ? -4.803 -14.097 -5.620 1.00 77.25 99 SER A O 1
ATOM 762 N N . GLY A 1 100 ? -3.112 -12.690 -5.224 1.00 60.31 100 GLY A N 1
ATOM 763 C CA . GLY A 1 100 ? -2.265 -13.667 -4.538 1.00 60.31 100 GLY A CA 1
ATOM 764 C C . GLY A 1 100 ? -2.799 -14.097 -3.172 1.00 60.31 100 GLY A C 1
ATOM 765 O O . GLY A 1 100 ? -2.101 -14.801 -2.450 1.00 60.31 100 GLY A O 1
ATOM 766 N N . GLY A 1 101 ? -4.005 -13.658 -2.793 1.00 50.31 101 GLY A N 1
ATOM 767 C CA . GLY A 1 101 ? -4.586 -13.936 -1.486 1.00 50.31 101 GLY A CA 1
ATOM 768 C C . GLY A 1 101 ? -3.757 -13.380 -0.331 1.00 50.31 101 GLY A C 1
ATOM 769 O O . GLY A 1 101 ? -3.898 -13.874 0.786 1.00 50.31 101 GLY A O 1
ATOM 770 N N . VAL A 1 102 ? -2.898 -12.382 -0.585 1.00 45.66 102 VAL A N 1
ATOM 771 C CA . VAL A 1 102 ? -2.212 -11.627 0.466 1.00 45.66 102 VAL A CA 1
ATOM 772 C C . VAL A 1 102 ? -3.274 -10.786 1.168 1.00 45.66 102 VAL A C 1
ATOM 774 O O . VAL A 1 102 ? -3.516 -9.632 0.840 1.00 45.66 102 VAL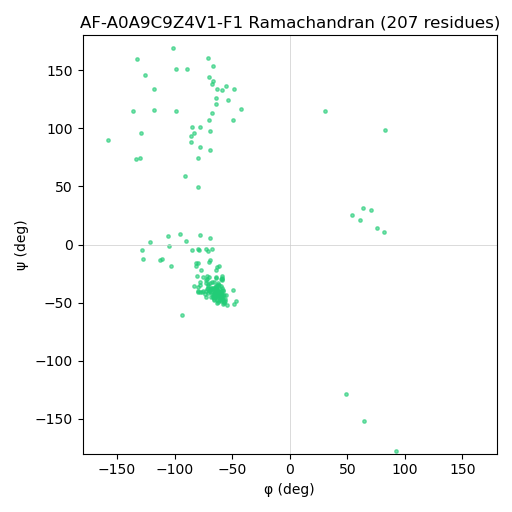 A O 1
ATOM 777 N N . VAL A 1 103 ? -3.983 -11.432 2.089 1.00 45.09 103 VAL A N 1
ATOM 778 C CA . VAL A 1 103 ? -4.829 -10.780 3.078 1.00 45.09 103 VAL A CA 1
ATOM 779 C C . VAL A 1 103 ? -3.898 -10.439 4.218 1.00 45.09 103 VAL A C 1
ATOM 781 O O . VAL A 1 103 ? -3.573 -11.272 5.061 1.00 45.09 103 VAL A O 1
ATOM 784 N N . GLY A 1 104 ? -3.395 -9.226 4.163 1.00 34.19 104 GLY A N 1
ATOM 785 C CA . GLY A 1 104 ? -2.504 -8.693 5.161 1.00 34.19 104 GLY A CA 1
ATOM 786 C C . GLY A 1 104 ? -2.600 -7.200 5.048 1.00 34.19 104 GLY A C 1
ATOM 787 O O . GLY A 1 104 ? -1.873 -6.600 4.267 1.00 34.19 104 GLY A O 1
ATOM 788 N N . ASP A 1 105 ? -3.525 -6.628 5.803 1.00 40.03 105 ASP A N 1
ATOM 789 C CA . ASP A 1 105 ? -3.316 -5.264 6.222 1.00 40.03 105 ASP A CA 1
ATOM 790 C C . ASP A 1 105 ? -2.131 -5.303 7.192 1.00 40.03 105 ASP A C 1
ATOM 792 O O . ASP A 1 105 ? -2.195 -5.945 8.242 1.00 40.03 105 ASP A O 1
ATOM 796 N N . THR A 1 106 ? -0.999 -4.717 6.812 1.00 35.16 106 THR A N 1
ATOM 797 C CA . THR A 1 106 ? 0.059 -4.439 7.791 1.00 35.16 106 THR A CA 1
ATOM 798 C C . THR A 1 106 ? -0.335 -3.274 8.703 1.00 35.16 106 THR A C 1
ATOM 800 O O . THR A 1 106 ? 0.386 -2.981 9.650 1.00 35.16 106 THR A O 1
ATOM 803 N N . SER A 1 107 ? -1.485 -2.633 8.467 1.00 40.50 107 SER A N 1
ATOM 804 C CA . SER A 1 107 ? -2.080 -1.641 9.351 1.00 40.50 107 SER A CA 1
ATOM 805 C C . SER A 1 107 ? -2.938 -2.336 10.412 1.00 40.50 107 SER A C 1
ATOM 807 O O . SER A 1 107 ? -4.144 -2.496 10.284 1.00 40.50 107 SER A O 1
ATOM 809 N N . LEU A 1 108 ? -2.330 -2.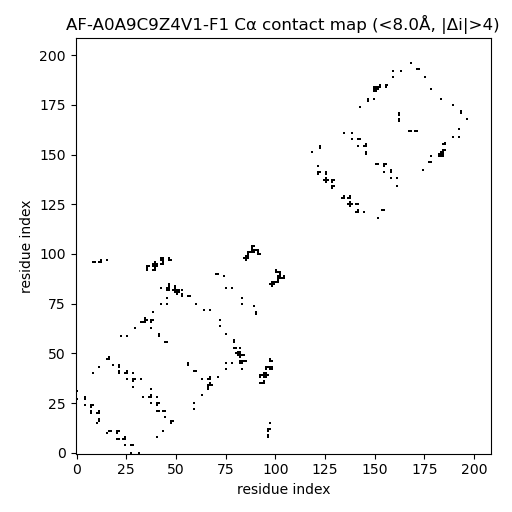714 11.538 1.00 38.00 108 LEU A N 1
ATOM 810 C CA . LEU A 1 108 ? -3.102 -3.010 12.756 1.00 38.00 108 LEU A CA 1
ATOM 811 C C . LEU A 1 108 ? -3.761 -1.733 13.336 1.00 38.00 108 LEU A C 1
ATOM 813 O O . LEU A 1 108 ? -4.481 -1.800 14.330 1.00 38.00 108 LEU A O 1
ATOM 817 N N . VAL A 1 109 ? -3.493 -0.563 12.747 1.00 39.12 109 VAL A N 1
ATOM 818 C CA . VAL A 1 109 ? -3.881 0.747 13.268 1.00 39.12 109 VAL A CA 1
ATOM 819 C C . VAL A 1 109 ? -4.434 1.610 12.134 1.00 39.12 109 VAL A C 1
ATOM 821 O O . VAL A 1 109 ? -3.714 1.968 11.202 1.00 39.12 109 VAL A O 1
ATOM 824 N N . ASP A 1 110 ? -5.721 1.945 12.212 1.00 37.59 110 ASP A N 1
ATOM 825 C CA . ASP A 1 110 ? -6.344 2.988 11.394 1.00 37.59 110 ASP A CA 1
ATOM 826 C C . ASP A 1 110 ? -5.794 4.348 11.847 1.00 37.59 110 ASP A C 1
ATOM 828 O O . ASP A 1 110 ? -6.244 4.923 12.841 1.00 37.59 110 ASP A O 1
ATOM 832 N N . TYR A 1 111 ? -4.795 4.867 11.134 1.00 37.31 111 TYR A N 1
ATOM 833 C CA . TYR A 1 111 ? -4.357 6.247 11.320 1.00 37.31 111 TYR A CA 1
ATOM 834 C C . TYR A 1 111 ? -5.259 7.169 10.500 1.00 37.31 111 TYR A C 1
ATOM 836 O O . TYR A 1 111 ? -5.059 7.380 9.301 1.00 37.31 111 TYR A O 1
ATOM 844 N N . LEU A 1 112 ? -6.270 7.712 11.180 1.00 41.84 112 LEU A N 1
ATOM 845 C CA . LEU A 1 112 ? -6.907 8.966 10.794 1.00 41.84 112 LEU A CA 1
ATOM 846 C C . LEU A 1 112 ? -5.831 10.066 10.685 1.00 41.84 112 LEU A C 1
ATOM 848 O O . LEU A 1 112 ? -4.971 10.188 11.550 1.00 41.84 112 LEU A O 1
ATOM 852 N N . ASP A 1 113 ? -5.949 10.858 9.618 1.00 35.53 113 ASP A N 1
ATOM 853 C CA . ASP A 1 113 ? -5.193 12.064 9.244 1.00 35.53 113 ASP A CA 1
ATOM 854 C C . ASP A 1 113 ? -3.832 11.921 8.527 1.00 35.53 113 ASP A C 1
ATOM 856 O O . ASP A 1 113 ? -2.747 11.821 9.091 1.00 35.53 113 ASP A O 1
ATOM 860 N N . THR A 1 114 ? -3.901 12.064 7.196 1.00 37.94 114 THR A N 1
ATOM 861 C CA . THR A 1 114 ? -2.776 12.231 6.250 1.00 37.94 114 THR A CA 1
ATOM 862 C C . THR A 1 114 ? -2.256 13.677 6.227 1.00 37.94 114 THR A C 1
ATOM 864 O O . THR A 1 114 ? -2.060 14.276 5.175 1.00 37.94 114 THR A O 1
ATOM 867 N N . SER A 1 115 ? -2.005 14.236 7.405 1.00 42.69 115 SER A N 1
ATOM 868 C CA . SER A 1 115 ? -1.220 15.473 7.540 1.00 42.69 115 SER A CA 1
ATOM 869 C C . SER A 1 115 ? -0.073 15.326 8.539 1.00 42.69 115 SER A C 1
ATOM 871 O O . SER A 1 115 ? 0.825 16.150 8.523 1.00 42.69 115 SER A O 1
ATOM 873 N N . SER A 1 116 ? -0.062 14.252 9.335 1.00 45.59 116 SER A N 1
ATOM 874 C CA . SER A 1 116 ? 0.922 14.006 10.396 1.00 45.59 116 SER A CA 1
ATOM 875 C C . SER A 1 116 ? 1.708 12.697 10.223 1.00 45.59 116 SER A C 1
ATOM 877 O O . SER A 1 116 ? 2.536 12.334 11.050 1.00 45.59 116 SER A O 1
ATOM 879 N N . ARG A 1 117 ? 1.479 11.942 9.139 1.00 42.75 117 ARG A N 1
ATOM 880 C CA . ARG A 1 117 ? 2.035 10.582 8.989 1.00 42.75 117 ARG A CA 1
ATOM 881 C C . ARG A 1 117 ? 3.546 10.548 8.727 1.00 42.75 117 ARG A C 1
ATOM 883 O O . ARG A 1 117 ? 4.179 9.579 9.108 1.00 42.75 117 ARG A O 1
ATOM 890 N N . ALA A 1 118 ? 4.121 11.596 8.134 1.00 49.72 118 ALA A N 1
ATOM 891 C CA . ALA A 1 118 ? 5.580 11.772 8.087 1.00 49.72 118 ALA A CA 1
ATOM 892 C C . ALA A 1 118 ?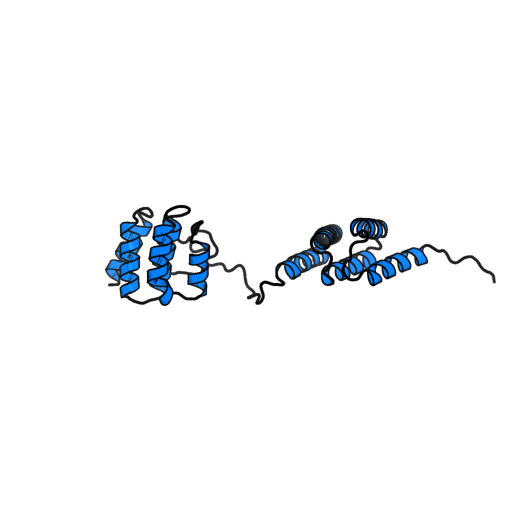 6.142 12.336 9.410 1.00 49.72 118 ALA A C 1
ATOM 894 O O . ALA A 1 118 ? 7.343 12.255 9.666 1.00 49.72 118 ALA A O 1
ATOM 895 N N . GLU A 1 119 ? 5.269 12.891 10.260 1.00 50.06 119 GLU A N 1
ATOM 896 C CA . GLU A 1 119 ? 5.640 13.475 11.548 1.00 50.06 119 GLU A CA 1
ATOM 897 C C . GLU A 1 119 ? 5.838 12.403 12.624 1.00 50.06 119 GLU A C 1
ATOM 899 O O . GLU A 1 119 ? 6.825 12.422 13.358 1.00 50.06 119 GLU A O 1
ATOM 904 N N . PHE A 1 120 ? 4.970 11.391 12.636 1.00 53.78 120 PHE A N 1
ATOM 905 C CA . PHE A 1 120 ? 5.048 10.290 13.595 1.00 53.78 120 PHE A CA 1
ATOM 906 C C . PHE A 1 120 ? 6.036 9.185 13.196 1.00 53.78 120 PHE A C 1
ATOM 908 O O . PHE A 1 120 ? 6.746 8.688 14.062 1.00 53.78 120 PHE A O 1
ATOM 915 N N . ASP A 1 121 ? 6.169 8.866 11.901 1.00 71.56 121 ASP A N 1
ATOM 916 C CA . ASP A 1 121 ? 6.997 7.736 11.436 1.00 71.56 121 ASP A CA 1
ATOM 917 C C . ASP A 1 121 ? 8.470 7.872 11.867 1.00 71.56 121 ASP A C 1
ATOM 919 O O . ASP A 1 121 ? 9.059 6.943 12.410 1.00 71.56 121 ASP A O 1
ATOM 923 N N . THR A 1 122 ? 9.058 9.069 11.735 1.00 76.94 122 THR A N 1
ATOM 924 C CA . THR A 1 122 ? 10.468 9.279 12.105 1.00 76.94 122 THR A CA 1
ATOM 925 C C . THR A 1 122 ? 10.719 9.280 13.613 1.00 76.94 122 THR A C 1
ATOM 927 O O . THR A 1 122 ? 11.790 8.866 14.054 1.00 76.94 122 THR A O 1
ATOM 930 N N . ILE A 1 123 ? 9.763 9.758 14.414 1.00 80.12 123 ILE A N 1
ATOM 931 C CA . ILE A 1 123 ? 9.913 9.789 15.877 1.00 80.12 123 ILE A CA 1
ATOM 932 C C . ILE A 1 123 ? 9.682 8.410 16.470 1.00 80.12 123 ILE A C 1
ATOM 934 O O . ILE A 1 123 ? 10.428 8.004 17.358 1.00 80.12 123 ILE A O 1
ATOM 938 N N . ASP A 1 124 ? 8.688 7.685 15.968 1.00 78.50 124 ASP A N 1
ATOM 939 C CA . ASP A 1 124 ? 8.418 6.323 16.408 1.00 78.50 124 ASP A CA 1
ATOM 940 C C . ASP A 1 124 ? 9.607 5.409 16.058 1.00 78.50 124 ASP A C 1
ATOM 942 O O . ASP A 1 124 ? 10.089 4.679 16.922 1.00 78.50 124 ASP A O 1
ATOM 946 N N . GLU A 1 125 ? 10.193 5.550 14.861 1.00 74.12 125 GLU A N 1
ATOM 947 C CA . GLU A 1 125 ? 11.425 4.838 14.490 1.00 74.12 125 GLU A CA 1
ATOM 948 C C . GLU A 1 125 ? 12.614 5.226 15.390 1.00 74.12 125 GLU A C 1
ATOM 950 O O . GLU A 1 125 ? 13.367 4.362 15.842 1.00 74.12 125 GLU A O 1
ATOM 955 N N . ALA A 1 126 ? 12.782 6.513 15.713 1.00 80.56 126 ALA A N 1
ATOM 956 C CA . ALA A 1 126 ? 13.838 6.953 16.624 1.00 80.56 126 ALA A CA 1
ATOM 957 C C . ALA A 1 126 ? 13.659 6.395 18.046 1.00 80.56 126 ALA A C 1
ATOM 959 O O . ALA A 1 126 ? 14.643 6.000 18.673 1.00 80.56 126 ALA A O 1
ATOM 960 N N . ARG A 1 127 ? 12.423 6.309 18.544 1.00 80.19 127 ARG A N 1
ATOM 961 C CA . ARG A 1 127 ? 12.110 5.734 19.861 1.00 80.19 127 ARG A CA 1
ATOM 962 C C . ARG A 1 127 ? 12.369 4.240 19.910 1.00 80.19 127 ARG A C 1
ATOM 964 O O . ARG A 1 127 ? 13.019 3.782 20.845 1.00 80.19 127 ARG A O 1
ATOM 971 N N . ASP A 1 128 ? 11.984 3.508 18.872 1.00 76.50 128 ASP A N 1
ATOM 972 C CA . ASP A 1 128 ? 12.299 2.083 18.750 1.00 76.50 128 ASP A CA 1
ATOM 973 C C . ASP A 1 128 ? 13.818 1.839 18.767 1.00 76.50 128 ASP A C 1
ATOM 975 O O . ASP A 1 128 ? 14.310 0.873 19.365 1.00 76.50 128 ASP A O 1
ATOM 979 N N . LEU A 1 129 ? 14.589 2.736 18.146 1.00 73.44 129 LEU A N 1
ATOM 980 C CA . LEU A 1 129 ? 16.049 2.693 18.167 1.00 73.44 129 LEU A CA 1
ATOM 981 C C . LEU A 1 129 ? 16.624 3.017 19.547 1.00 73.44 129 LEU A C 1
ATOM 983 O O . LEU A 1 129 ? 17.571 2.347 19.965 1.00 73.44 129 LEU A O 1
ATOM 987 N N . ILE A 1 130 ? 16.055 3.985 20.270 1.00 80.50 130 ILE A N 1
ATOM 988 C CA . ILE A 1 130 ? 16.450 4.307 21.649 1.00 80.50 130 ILE A CA 1
ATOM 989 C C . ILE A 1 130 ? 16.172 3.125 22.579 1.00 80.50 130 ILE A C 1
ATOM 991 O O . ILE A 1 130 ? 17.072 2.700 23.307 1.00 80.50 130 ILE A O 1
ATOM 995 N N . ASP A 1 131 ? 14.978 2.541 22.495 1.00 74.81 131 ASP A N 1
ATOM 996 C CA . ASP A 1 131 ? 14.565 1.380 23.289 1.00 74.81 131 ASP A CA 1
ATOM 997 C C . ASP A 1 131 ? 15.431 0.148 22.992 1.00 74.81 131 ASP A C 1
ATOM 999 O O . ASP A 1 131 ? 15.748 -0.647 23.882 1.00 74.81 131 ASP A O 1
ATOM 1003 N N . SER A 1 132 ? 15.886 0.020 21.745 1.00 66.50 132 SER A N 1
ATOM 1004 C CA . SER A 1 132 ? 16.826 -1.018 21.313 1.00 66.50 132 SER A CA 1
ATOM 1005 C C . SER A 1 132 ? 18.291 -0.712 21.671 1.00 66.50 132 SER A C 1
ATOM 1007 O O . SER A 1 132 ? 19.167 -1.549 21.440 1.00 66.50 132 SER A O 1
ATOM 1009 N N . GLY A 1 133 ? 18.579 0.460 22.249 1.00 75.19 133 GLY A N 1
ATOM 1010 C CA . GLY A 1 133 ? 19.912 0.893 22.682 1.00 75.19 133 GLY A CA 1
ATOM 1011 C C . GLY A 1 133 ? 20.804 1.470 21.576 1.00 75.19 133 GLY A C 1
ATOM 1012 O O . GLY A 1 133 ? 21.998 1.668 21.794 1.00 75.19 133 GLY A O 1
ATOM 1013 N N . HIS A 1 134 ? 20.258 1.747 20.392 1.00 77.19 134 HIS A N 1
ATOM 1014 C CA . HIS A 1 134 ? 20.958 2.322 19.241 1.00 77.19 134 HIS A CA 1
ATOM 1015 C C . HIS A 1 134 ? 20.878 3.858 19.229 1.00 77.19 134 HIS A C 1
ATOM 1017 O O . HIS A 1 134 ? 20.391 4.464 18.272 1.00 77.19 134 HIS A O 1
ATOM 1023 N N . ILE A 1 135 ? 21.383 4.491 20.291 1.00 82.44 135 ILE A N 1
ATOM 1024 C CA . ILE A 1 135 ? 21.258 5.940 20.529 1.00 82.44 135 ILE A CA 1
ATOM 1025 C C . ILE A 1 135 ? 21.895 6.773 19.409 1.00 82.44 135 ILE A C 1
ATOM 1027 O O . ILE A 1 135 ? 21.304 7.747 18.953 1.00 82.44 135 ILE A O 1
ATOM 1031 N N . GLU A 1 136 ? 23.064 6.378 18.901 1.00 77.62 136 GLU A N 1
ATOM 1032 C CA . GLU A 1 136 ? 23.748 7.112 17.829 1.00 77.62 136 GLU A CA 1
ATOM 1033 C C . GLU A 1 136 ? 22.982 7.046 16.499 1.00 77.62 136 GLU A C 1
ATOM 1035 O O . GLU A 1 136 ? 23.025 7.991 15.707 1.00 77.62 136 GLU A O 1
ATOM 1040 N N . LEU A 1 137 ? 22.277 5.936 16.246 1.00 72.50 137 LEU A N 1
ATOM 1041 C CA . LEU A 1 137 ? 21.449 5.780 15.051 1.00 72.50 137 LEU A CA 1
ATOM 1042 C C . LEU A 1 137 ? 20.190 6.647 15.157 1.00 72.50 137 LEU A C 1
ATOM 1044 O O . LEU A 1 137 ? 19.874 7.355 14.204 1.00 72.50 137 LEU A O 1
ATOM 1048 N N . ALA A 1 138 ? 19.530 6.632 16.321 1.00 80.69 138 ALA A N 1
ATOM 1049 C CA . ALA A 1 138 ? 18.367 7.469 16.608 1.00 80.69 138 ALA A CA 1
ATOM 1050 C C . ALA A 1 138 ? 18.706 8.961 16.479 1.00 80.69 138 ALA A C 1
ATOM 1052 O O . ALA A 1 138 ? 18.011 9.702 15.789 1.00 80.69 138 ALA A O 1
ATOM 1053 N N . GLN A 1 139 ? 19.834 9.384 17.062 1.00 83.31 139 GLN A N 1
ATOM 1054 C CA . GLN A 1 139 ? 20.323 10.757 16.957 1.00 83.31 139 GLN A CA 1
ATOM 1055 C C . GLN A 1 139 ? 20.521 11.164 15.492 1.00 83.31 139 GLN A C 1
ATOM 1057 O O . GLN A 1 139 ? 20.016 12.196 15.060 1.00 83.31 139 GLN A O 1
ATOM 1062 N N . LYS A 1 140 ? 21.222 10.343 14.701 1.00 83.06 140 LYS A N 1
ATOM 1063 C CA . LYS A 1 140 ? 21.486 10.651 13.292 1.00 83.06 140 LYS A CA 1
ATOM 1064 C C . LYS A 1 140 ? 20.200 10.728 12.461 1.00 83.06 140 LYS A C 1
ATOM 1066 O O . LYS A 1 140 ? 20.082 11.619 11.622 1.00 83.06 140 LYS A O 1
ATOM 1071 N N . LEU A 1 141 ? 19.262 9.810 12.693 1.00 81.62 141 LEU A N 1
ATOM 1072 C CA . LEU A 1 141 ? 17.963 9.783 12.020 1.00 81.62 141 LEU A CA 1
ATOM 1073 C C . LEU A 1 141 ? 17.184 11.082 12.277 1.00 81.62 141 LEU A C 1
ATOM 1075 O O . LEU A 1 141 ? 16.724 11.727 11.336 1.00 81.62 141 LEU A O 1
ATOM 1079 N N . LEU A 1 142 ? 17.109 11.504 13.541 1.00 84.31 142 LEU A N 1
ATOM 1080 C CA . LEU A 1 142 ? 16.434 12.736 13.947 1.00 84.31 142 LEU A CA 1
ATOM 1081 C C . LEU A 1 142 ? 17.145 13.996 13.423 1.00 84.31 142 LEU A C 1
ATOM 1083 O O . LEU A 1 142 ? 16.484 14.932 12.979 1.00 84.31 142 LEU A O 1
ATOM 1087 N N . GLU A 1 143 ? 18.483 14.027 13.406 1.00 86.19 143 GLU A N 1
ATOM 1088 C CA . GLU A 1 143 ? 19.247 15.138 12.819 1.00 86.19 143 GLU A CA 1
ATOM 1089 C C . GLU A 1 143 ? 18.964 15.305 11.317 1.00 86.19 143 GLU A C 1
ATOM 1091 O O . GLU A 1 143 ? 18.795 16.423 10.828 1.00 86.19 143 GLU A O 1
ATOM 1096 N N . GLU A 1 144 ? 18.919 14.202 10.564 1.00 83.00 144 GLU A N 1
ATOM 1097 C CA . GLU A 1 144 ? 18.595 14.227 9.134 1.00 83.00 144 GLU A CA 1
ATOM 1098 C C . GLU A 1 144 ? 17.153 14.695 8.895 1.00 83.00 144 GLU A C 1
ATOM 1100 O O . GLU A 1 144 ? 16.910 15.505 7.995 1.00 83.00 144 GLU A O 1
ATOM 1105 N N . ALA A 1 145 ? 16.222 14.258 9.741 1.00 83.00 145 ALA A N 1
ATOM 1106 C CA . ALA A 1 145 ? 14.820 14.645 9.674 1.00 83.00 145 ALA A CA 1
ATOM 1107 C C . ALA A 1 145 ? 14.603 16.138 9.958 1.00 83.00 145 ALA A C 1
ATOM 1109 O O . ALA A 1 145 ? 13.915 16.816 9.192 1.00 83.00 145 ALA A O 1
ATOM 1110 N N . LEU A 1 146 ? 15.259 16.687 10.987 1.00 84.31 146 LEU A N 1
ATOM 1111 C CA . LEU A 1 146 ? 15.140 18.106 11.338 1.00 84.31 146 LEU A CA 1
ATOM 1112 C C . LEU A 1 146 ? 15.687 19.029 10.238 1.00 84.31 146 LEU A C 1
ATOM 1114 O O . LEU A 1 146 ? 15.208 20.146 10.063 1.00 84.31 146 LEU A O 1
ATOM 1118 N N . LEU A 1 147 ? 16.671 18.577 9.456 1.00 81.19 147 LEU A N 1
ATOM 1119 C CA . LEU A 1 147 ? 17.166 19.349 8.311 1.00 81.19 147 LEU A CA 1
ATOM 1120 C C . LEU A 1 147 ? 16.176 19.391 7.143 1.00 81.19 147 LEU A C 1
ATOM 1122 O O . LEU A 1 147 ? 16.179 20.368 6.391 1.00 81.19 147 LEU A O 1
ATOM 1126 N N . GLY A 1 148 ? 15.356 18.349 6.982 1.00 79.50 148 GLY A N 1
ATOM 1127 C CA . GLY A 1 148 ? 14.261 18.325 6.013 1.00 79.50 148 GLY A CA 1
ATOM 1128 C C . GLY A 1 148 ? 13.061 19.152 6.474 1.00 79.50 148 GLY A C 1
ATOM 1129 O O . GLY A 1 148 ? 12.485 19.899 5.684 1.00 79.50 148 GLY A O 1
ATOM 1130 N N . GLU A 1 149 ? 12.728 19.067 7.761 1.00 77.75 149 GLU A N 1
ATOM 1131 C CA . GLU A 1 149 ? 11.544 19.682 8.361 1.00 77.75 149 GLU A CA 1
ATOM 1132 C C . GLU A 1 149 ? 11.905 20.490 9.619 1.00 77.75 149 GLU A C 1
ATOM 1134 O O . GLU A 1 149 ? 11.623 20.113 10.753 1.00 77.75 149 GLU A O 1
ATOM 1139 N N . ARG A 1 150 ? 12.512 21.663 9.410 1.00 79.69 150 ARG A N 1
ATOM 1140 C CA . ARG A 1 150 ? 13.096 22.503 10.478 1.00 79.69 150 ARG A CA 1
ATOM 1141 C C . ARG A 1 150 ? 12.114 22.998 11.541 1.00 79.69 150 ARG A C 1
ATOM 1143 O O . ARG A 1 150 ? 12.548 23.414 12.607 1.00 79.69 150 ARG A O 1
ATOM 1150 N N . MET A 1 151 ? 10.812 22.986 11.263 1.00 77.38 151 MET A N 1
ATOM 1151 C CA . MET A 1 151 ? 9.769 23.499 12.165 1.00 77.38 151 MET A CA 1
ATOM 1152 C C . MET A 1 151 ? 9.121 22.411 13.038 1.00 77.38 151 MET A C 1
ATOM 1154 O O . MET A 1 151 ? 8.135 22.684 13.717 1.00 77.38 151 MET A O 1
ATOM 1158 N N . ARG A 1 152 ? 9.671 21.194 13.038 1.00 79.50 152 ARG A N 1
ATOM 1159 C CA . ARG A 1 152 ? 9.215 20.064 13.857 1.00 79.50 152 ARG A CA 1
ATOM 1160 C C . ARG A 1 152 ? 9.703 20.193 15.304 1.00 79.50 152 ARG A C 1
ATOM 1162 O O . ARG A 1 152 ? 10.863 19.924 15.609 1.00 79.50 152 ARG A O 1
ATOM 1169 N N . GLU A 1 153 ? 8.817 20.636 16.194 1.00 82.12 153 GLU A N 1
ATOM 1170 C CA . GLU A 1 153 ? 9.107 20.803 17.630 1.00 82.12 153 GLU A CA 1
ATOM 1171 C C . GLU A 1 153 ? 9.404 19.475 18.329 1.00 82.12 153 GLU A C 1
ATOM 1173 O O . GLU A 1 153 ? 10.282 19.395 19.181 1.00 82.12 153 GLU A O 1
ATOM 1178 N N . ASP A 1 154 ? 8.715 18.422 17.921 1.00 81.44 154 ASP A N 1
ATOM 1179 C CA . ASP A 1 154 ? 8.828 17.076 18.464 1.00 81.44 154 ASP A CA 1
ATOM 1180 C C . ASP A 1 154 ? 10.214 16.446 18.220 1.00 81.44 154 ASP A C 1
ATOM 1182 O O . ASP A 1 154 ? 10.832 15.946 19.160 1.00 81.44 154 ASP A O 1
ATOM 1186 N N . ILE A 1 155 ? 10.754 16.557 17.000 1.00 82.88 155 ILE A N 1
ATOM 1187 C CA . ILE A 1 155 ? 12.127 16.133 16.679 1.00 82.88 155 ILE A CA 1
ATOM 1188 C C . ILE A 1 155 ? 13.142 16.964 17.472 1.00 82.88 155 ILE A C 1
ATOM 1190 O O . ILE A 1 155 ? 14.113 16.421 18.005 1.00 82.88 155 ILE A O 1
ATOM 1194 N N . SER A 1 156 ? 12.934 18.283 17.545 1.00 84.25 156 SER A N 1
ATOM 1195 C CA . SER A 1 156 ? 13.819 19.178 18.292 1.00 84.25 156 SER A CA 1
ATOM 1196 C C . SER A 1 156 ? 13.887 18.806 19.776 1.00 84.25 156 SER A C 1
ATOM 1198 O O . SER A 1 156 ? 14.987 18.758 20.323 1.00 84.25 156 SER A O 1
ATOM 1200 N N . LEU A 1 157 ? 12.753 18.512 20.423 1.00 84.88 157 LEU A N 1
ATOM 1201 C CA . LEU A 1 157 ? 12.718 18.088 21.829 1.00 84.88 157 LEU A CA 1
ATOM 1202 C C . LEU A 1 157 ? 13.471 16.778 22.045 1.00 84.88 157 LEU A C 1
ATOM 1204 O O . LEU A 1 157 ? 14.330 16.708 22.922 1.00 84.88 157 LEU A O 1
ATOM 1208 N N . GLU A 1 158 ? 13.189 15.767 21.225 1.00 84.75 158 GLU A N 1
ATOM 1209 C CA . GLU A 1 158 ? 13.797 14.442 21.361 1.00 84.75 158 GLU A CA 1
ATOM 1210 C C . GLU A 1 158 ? 15.329 14.520 21.170 1.00 84.75 158 GLU A C 1
ATOM 1212 O O . GLU A 1 158 ? 16.090 13.946 21.948 1.00 84.75 158 GLU A O 1
ATOM 1217 N N . LEU A 1 159 ? 15.817 15.332 20.220 1.00 86.44 159 LEU A N 1
ATOM 1218 C CA . LEU A 1 159 ? 17.254 15.605 20.067 1.00 86.44 159 LEU A CA 1
ATOM 1219 C C . LEU A 1 159 ? 17.859 16.308 21.288 1.00 86.44 159 LEU A C 1
ATOM 1221 O O . LEU A 1 159 ? 18.950 15.940 21.728 1.00 86.44 159 LEU A O 1
ATOM 1225 N N . LEU A 1 160 ? 17.176 17.305 21.858 1.00 86.44 160 LEU A N 1
ATOM 1226 C CA . LEU A 1 160 ? 17.648 17.995 23.061 1.00 86.44 160 LEU A CA 1
ATOM 1227 C C . LEU A 1 160 ? 17.727 17.053 24.268 1.00 86.44 160 LEU A C 1
ATOM 1229 O O . LEU A 1 160 ? 18.663 17.162 25.066 1.00 86.44 160 LEU A O 1
ATOM 1233 N N . GLU A 1 161 ? 16.783 16.123 24.406 1.00 85.56 161 GLU A N 1
ATOM 1234 C CA . GLU A 1 161 ? 16.813 15.085 25.438 1.00 85.56 161 GLU A CA 1
ATOM 1235 C C . GLU A 1 161 ? 17.982 14.121 25.224 1.00 85.56 161 GLU A C 1
ATOM 1237 O O . GLU A 1 161 ? 18.763 13.895 26.156 1.00 85.56 161 GLU A O 1
ATOM 1242 N N . ILE A 1 162 ? 18.186 13.642 23.993 1.00 83.75 162 ILE A N 1
ATOM 1243 C CA . ILE A 1 162 ? 19.336 12.799 23.644 1.00 83.75 162 ILE A CA 1
ATOM 1244 C C . ILE A 1 162 ? 20.646 13.522 23.970 1.00 83.75 162 ILE A C 1
ATOM 1246 O O . ILE A 1 162 ? 21.494 12.952 24.657 1.00 83.75 162 ILE A O 1
ATOM 1250 N N . TYR A 1 163 ? 20.830 14.781 23.560 1.00 84.94 163 TYR A N 1
ATOM 1251 C CA . TYR A 1 163 ? 22.052 15.537 23.865 1.00 84.94 163 TYR A CA 1
ATOM 1252 C C . TYR A 1 163 ? 22.245 15.789 25.364 1.00 84.94 163 TYR A C 1
ATOM 1254 O O . TYR A 1 163 ? 23.377 15.743 25.853 1.00 84.94 163 TYR A O 1
ATOM 1262 N N . ARG A 1 164 ? 21.162 16.007 26.120 1.00 82.81 164 ARG A N 1
ATOM 1263 C CA . ARG A 1 164 ? 21.216 16.148 27.583 1.00 82.81 164 ARG A CA 1
ATOM 1264 C C . ARG A 1 164 ? 21.689 14.861 28.258 1.00 82.81 164 ARG A C 1
ATOM 1266 O O . ARG A 1 164 ? 22.501 14.925 29.178 1.00 82.81 164 ARG A O 1
ATOM 1273 N N . HIS A 1 165 ? 21.190 13.711 27.811 1.00 80.38 165 HIS A N 1
ATOM 1274 C CA . HIS A 1 165 ? 21.495 12.412 28.410 1.00 80.38 165 HIS A CA 1
ATOM 1275 C C . HIS A 1 165 ? 22.846 11.843 27.972 1.00 80.38 165 HIS A C 1
ATOM 1277 O O . HIS A 1 165 ? 23.551 11.251 28.786 1.00 80.38 165 HIS A O 1
ATOM 1283 N N . THR A 1 166 ? 23.227 12.047 26.713 1.00 78.75 166 THR A N 1
ATOM 1284 C CA . THR A 1 166 ? 24.510 11.583 26.164 1.00 78.75 166 THR A CA 1
ATOM 1285 C C . THR A 1 166 ? 25.673 12.510 26.511 1.00 78.75 166 THR A C 1
ATOM 1287 O O . THR A 1 166 ? 26.822 12.088 26.439 1.00 78.75 166 THR A O 1
ATOM 1290 N N . GLN A 1 167 ? 25.407 13.765 26.899 1.00 72.81 167 GLN A N 1
ATOM 1291 C CA . GLN A 1 167 ? 26.420 14.814 27.093 1.00 72.81 167 GLN A CA 1
ATOM 1292 C C . GLN A 1 167 ? 27.323 15.030 25.859 1.00 72.81 167 GLN A C 1
ATOM 1294 O O . GLN A 1 167 ? 28.458 15.501 25.970 1.00 72.81 167 GLN A O 1
ATOM 1299 N N . HIS A 1 168 ? 26.836 14.703 24.658 1.00 76.25 168 HIS A N 1
ATOM 1300 C CA . HIS A 1 168 ? 27.597 14.805 23.412 1.00 76.25 168 HIS A CA 1
ATOM 1301 C C . HIS A 1 168 ? 27.639 16.249 22.886 1.00 76.25 168 HIS A C 1
ATOM 1303 O O . HIS A 1 168 ? 26.998 16.604 21.897 1.00 76.25 168 HIS A O 1
ATOM 1309 N N . GLN A 1 169 ? 28.439 17.087 23.549 1.00 77.25 169 GLN A N 1
ATOM 1310 C CA . GLN A 1 169 ? 28.585 18.510 23.231 1.00 77.25 169 GLN A CA 1
ATOM 1311 C C . GLN A 1 169 ? 29.019 18.748 21.777 1.00 77.25 169 GLN A C 1
ATOM 1313 O O . GLN A 1 169 ? 28.452 19.604 21.107 1.00 77.25 169 GLN A O 1
ATOM 1318 N N . GLU A 1 170 ? 29.989 17.983 21.261 1.00 78.38 170 GLU A N 1
ATOM 1319 C CA . GLU A 1 170 ? 30.487 18.151 19.884 1.00 78.38 170 GLU A CA 1
ATOM 1320 C C . GLU A 1 170 ? 29.384 17.963 18.835 1.00 78.38 170 GLU A C 1
ATOM 1322 O O . GLU A 1 170 ? 29.307 18.731 17.875 1.00 78.38 170 GLU A O 1
ATOM 1327 N N . ALA A 1 171 ? 28.499 16.986 19.045 1.00 78.50 171 ALA A N 1
ATOM 1328 C CA . ALA A 1 171 ? 27.380 16.729 18.149 1.00 78.50 171 ALA A CA 1
ATOM 1329 C C . ALA A 1 171 ? 26.317 17.836 18.229 1.00 78.50 171 ALA A C 1
ATOM 1331 O O . ALA A 1 171 ? 25.841 18.289 17.192 1.00 78.50 171 ALA A O 1
ATOM 1332 N N . LEU A 1 172 ? 26.025 18.344 19.433 1.00 83.06 172 LEU A N 1
ATOM 1333 C CA . LEU A 1 172 ? 25.124 19.485 19.634 1.00 83.06 172 LEU A CA 1
ATOM 1334 C C . LEU A 1 172 ? 25.623 20.743 18.900 1.00 83.06 172 LEU A C 1
ATOM 1336 O O . LEU A 1 172 ? 24.858 21.379 18.175 1.00 83.06 172 LEU A O 1
ATOM 1340 N N . PHE A 1 173 ? 26.909 21.089 19.044 1.00 80.81 173 PHE A N 1
ATOM 1341 C CA . PHE A 1 173 ? 27.498 22.240 18.347 1.00 80.81 173 PHE A CA 1
ATOM 1342 C C . PHE A 1 173 ? 27.497 22.047 16.825 1.00 80.81 173 PHE A C 1
ATOM 1344 O O . PHE A 1 173 ? 27.127 22.967 16.095 1.00 80.81 173 PHE A O 1
ATOM 1351 N N . GLY A 1 174 ? 27.855 20.851 16.347 1.00 83.50 174 GLY A N 1
ATOM 1352 C CA . GLY A 1 174 ? 27.834 20.533 14.919 1.00 83.50 174 GLY A CA 1
ATOM 1353 C C . GLY A 1 174 ? 26.428 20.601 14.321 1.00 83.50 174 GLY A C 1
ATOM 1354 O O . GLY A 1 174 ? 26.240 21.139 13.230 1.00 83.50 174 GLY A O 1
ATOM 1355 N N . MET A 1 175 ? 25.416 20.117 15.042 1.00 82.50 175 MET A N 1
ATOM 1356 C CA . MET A 1 175 ? 24.027 20.197 14.595 1.00 82.50 175 MET A CA 1
ATOM 1357 C C . MET A 1 175 ? 23.511 21.640 14.595 1.00 82.50 175 MET A C 1
ATOM 1359 O O . MET A 1 175 ? 22.879 22.069 13.630 1.00 82.50 175 MET A O 1
ATOM 1363 N N . ARG A 1 176 ? 23.857 22.436 15.615 1.00 83.81 176 ARG A N 1
ATOM 1364 C CA . ARG A 1 176 ? 23.514 23.863 15.662 1.00 83.81 176 ARG A CA 1
ATOM 1365 C C . ARG A 1 176 ? 24.092 24.643 14.479 1.00 83.81 176 ARG A C 1
ATOM 1367 O O . ARG A 1 176 ? 23.392 25.486 13.918 1.00 83.81 176 ARG A O 1
ATOM 1374 N N . GLU A 1 177 ? 25.333 24.351 14.088 1.00 83.06 177 GLU A N 1
ATOM 1375 C CA . GLU A 1 177 ? 25.978 24.953 12.913 1.00 83.06 177 GLU A CA 1
ATOM 1376 C C . GLU A 1 177 ? 25.262 24.557 11.611 1.00 83.06 177 GLU A C 1
ATOM 1378 O O . GLU A 1 177 ? 25.026 25.404 10.750 1.00 83.06 177 GLU A O 1
ATOM 1383 N N . ARG A 1 178 ? 24.837 23.290 11.486 1.00 82.56 178 ARG A N 1
ATOM 1384 C CA . ARG A 1 178 ? 24.066 22.796 10.327 1.00 82.56 178 ARG A CA 1
ATOM 1385 C C . ARG A 1 178 ? 22.674 23.422 10.222 1.00 82.56 178 ARG A C 1
ATOM 1387 O O . ARG A 1 178 ? 22.170 23.601 9.110 1.00 82.56 178 ARG A O 1
ATOM 1394 N N . LEU A 1 179 ? 22.050 23.755 11.353 1.00 79.81 179 LEU A N 1
ATOM 1395 C CA . LEU A 1 179 ? 20.767 24.460 11.379 1.00 79.81 179 LEU A CA 1
ATOM 1396 C C . LEU A 1 179 ? 20.900 25.924 10.926 1.00 79.81 179 LEU A C 1
ATOM 1398 O O . LEU A 1 179 ? 19.977 26.445 10.302 1.00 79.81 179 LEU A O 1
ATOM 1402 N N . GLY A 1 180 ? 22.072 26.537 11.118 1.00 79.00 180 GLY A N 1
ATOM 1403 C CA . GLY A 1 180 ? 22.390 27.878 10.624 1.00 79.00 180 GLY A CA 1
ATOM 1404 C C . GLY A 1 180 ? 21.528 28.981 11.251 1.00 79.00 180 GLY A C 1
ATOM 1405 O O . GLY A 1 180 ? 21.059 28.852 12.382 1.00 79.00 180 GLY A O 1
ATOM 1406 N N . ASP A 1 181 ? 21.328 30.071 10.504 1.00 76.31 181 ASP A N 1
ATOM 1407 C CA . ASP A 1 181 ? 20.487 31.216 10.904 1.00 76.31 181 ASP A CA 1
ATOM 1408 C C . ASP A 1 181 ? 19.017 31.065 10.469 1.00 76.31 181 ASP A C 1
ATOM 1410 O O . ASP A 1 181 ? 18.209 31.981 10.636 1.00 76.31 181 ASP A O 1
ATOM 1414 N N . GLU A 1 182 ? 18.659 29.934 9.855 1.00 77.56 182 GLU A N 1
ATOM 1415 C CA . GLU A 1 182 ? 17.280 29.680 9.446 1.00 77.56 182 GLU A CA 1
ATOM 1416 C C . GLU A 1 182 ? 16.392 29.451 10.675 1.00 77.56 182 GLU A C 1
ATOM 1418 O O . GLU A 1 182 ? 16.842 28.858 11.654 1.00 77.56 182 GLU A O 1
ATOM 1423 N N . PRO A 1 183 ? 15.125 29.899 10.655 1.00 75.38 183 PRO A N 1
ATOM 1424 C CA . PRO A 1 183 ? 14.208 29.629 11.750 1.00 75.38 183 PRO A CA 1
ATOM 1425 C C . PRO A 1 183 ? 13.954 28.121 11.855 1.00 75.38 183 PRO A C 1
ATOM 1427 O O . PRO A 1 183 ? 13.561 27.478 10.880 1.00 75.38 183 PRO A O 1
ATOM 1430 N N . PHE A 1 184 ? 14.174 27.577 13.048 1.00 81.94 184 PHE A N 1
ATOM 1431 C CA . PHE A 1 184 ? 13.890 26.189 13.385 1.00 81.94 184 PHE A CA 1
ATOM 1432 C C . PHE A 1 184 ? 13.148 26.106 14.720 1.00 81.94 184 PHE A C 1
ATOM 1434 O O . PHE A 1 184 ? 13.153 27.045 15.524 1.00 81.94 184 PHE A O 1
ATOM 1441 N N . ALA A 1 185 ? 12.476 24.983 14.934 1.00 81.31 185 ALA A N 1
ATOM 1442 C CA . ALA A 1 185 ? 11.676 24.750 16.116 1.00 81.31 185 ALA A CA 1
ATOM 1443 C C . ALA A 1 185 ? 12.534 24.738 17.385 1.00 81.31 185 ALA A C 1
ATOM 1445 O O . ALA A 1 185 ? 13.560 24.057 17.447 1.00 81.31 185 ALA A O 1
ATOM 1446 N N . LEU A 1 186 ? 12.059 25.456 18.408 1.00 81.81 186 LEU A N 1
ATOM 1447 C CA . LEU A 1 186 ? 12.637 25.502 19.756 1.00 81.81 186 LEU A CA 1
ATOM 1448 C C . LEU A 1 186 ? 14.057 26.082 19.832 1.00 81.81 186 LEU A C 1
ATOM 1450 O O . LEU A 1 186 ? 14.831 25.731 20.718 1.00 81.81 186 LEU A O 1
ATOM 1454 N N . ALA A 1 187 ? 14.398 27.019 18.943 1.00 81.94 187 ALA A N 1
ATOM 1455 C CA . ALA A 1 187 ? 15.712 27.667 18.920 1.00 81.94 187 ALA A CA 1
ATOM 1456 C C . ALA A 1 187 ? 16.176 28.198 20.295 1.00 81.94 187 ALA A C 1
ATOM 1458 O O . ALA A 1 187 ? 17.338 28.018 20.657 1.00 81.94 187 ALA A O 1
ATOM 1459 N N . ASP A 1 188 ? 15.271 28.771 21.095 1.00 81.44 188 ASP A N 1
ATOM 1460 C CA . ASP A 1 188 ? 15.586 29.278 22.439 1.00 81.44 188 ASP A CA 1
ATOM 1461 C C . ASP A 1 188 ? 16.054 28.170 23.406 1.00 81.44 188 ASP A C 1
ATOM 1463 O O . ASP A 1 188 ? 16.926 28.390 24.248 1.00 81.44 188 ASP A O 1
ATOM 1467 N N . GLU A 1 189 ? 15.508 26.960 23.280 1.00 83.50 189 GLU A N 1
ATOM 1468 C CA . GLU A 1 189 ? 15.835 25.814 24.135 1.00 83.50 189 GLU A CA 1
ATOM 1469 C C . GLU A 1 189 ? 17.168 25.178 23.736 1.00 83.50 189 GLU A C 1
ATOM 1471 O O . GLU A 1 189 ? 17.950 24.778 24.604 1.00 83.50 189 GLU A O 1
ATOM 1476 N N . TRP A 1 190 ? 17.468 25.167 22.435 1.00 85.06 190 TRP A N 1
ATOM 1477 C CA . TRP A 1 190 ? 18.781 24.795 21.911 1.00 85.06 190 TRP A CA 1
ATOM 1478 C C . TRP A 1 190 ? 19.871 25.736 22.423 1.00 85.06 190 TRP A C 1
ATOM 1480 O O . TRP A 1 190 ? 20.884 25.272 22.949 1.00 85.06 190 TRP A O 1
ATOM 1490 N N . GLU A 1 191 ? 19.650 27.050 22.353 1.00 82.81 191 GLU A N 1
ATOM 1491 C CA . GLU A 1 191 ? 20.575 28.041 22.913 1.00 82.81 191 GLU A CA 1
ATOM 1492 C C . GLU A 1 191 ? 20.698 27.904 24.439 1.00 82.81 191 GLU A C 1
ATOM 1494 O O . GLU A 1 191 ? 21.794 27.993 24.994 1.00 82.81 191 GLU A O 1
ATOM 1499 N N . GLY A 1 192 ? 19.596 27.628 25.143 1.00 83.19 192 GLY A N 1
ATOM 1500 C CA . GLY A 1 192 ? 19.601 27.358 26.582 1.00 83.19 192 GLY A CA 1
ATOM 1501 C C . GLY A 1 192 ? 20.456 26.144 26.959 1.00 83.19 192 GLY A C 1
ATOM 1502 O O . GLY A 1 192 ? 21.249 26.213 27.902 1.00 83.19 192 GLY A O 1
ATOM 1503 N N . LEU A 1 193 ? 20.346 25.050 26.201 1.00 83.06 193 LEU A N 1
ATOM 1504 C CA . LEU A 1 193 ? 21.137 23.840 26.419 1.00 83.06 193 LEU A CA 1
ATOM 1505 C C . LEU A 1 193 ? 22.621 24.077 26.103 1.00 83.06 193 LEU A C 1
ATOM 1507 O O . LEU A 1 193 ? 23.476 23.735 26.922 1.00 83.06 193 LEU A O 1
ATOM 1511 N N . ILE A 1 194 ? 22.928 24.730 24.979 1.00 84.75 194 ILE A N 1
ATOM 1512 C CA . ILE A 1 194 ? 24.295 25.123 24.605 1.00 84.75 194 ILE A CA 1
ATOM 1513 C C . ILE A 1 194 ? 24.932 25.978 25.708 1.00 84.75 194 ILE A C 1
ATOM 1515 O O . ILE A 1 194 ? 26.051 25.701 26.143 1.00 84.75 194 ILE A O 1
ATOM 1519 N N . ASN A 1 195 ? 24.200 26.972 26.218 1.00 82.94 195 ASN A N 1
ATOM 1520 C CA . ASN A 1 195 ? 24.661 27.819 27.313 1.00 82.94 195 ASN A CA 1
ATOM 1521 C C . ASN A 1 195 ? 24.856 27.030 28.613 1.00 82.94 195 ASN A C 1
ATOM 1523 O O . ASN A 1 195 ? 25.831 27.271 29.321 1.00 82.94 195 ASN A O 1
ATOM 1527 N N . SER A 1 196 ? 23.990 26.060 28.921 1.00 80.81 196 SER A N 1
ATOM 1528 C CA . SER A 1 196 ? 24.148 25.215 30.114 1.00 80.81 196 SER A CA 1
ATOM 1529 C C . SER A 1 196 ? 25.443 24.393 30.075 1.00 80.81 196 SER A C 1
ATOM 1531 O O . SER A 1 196 ? 26.178 24.355 31.061 1.00 80.81 196 SER A O 1
ATOM 1533 N N . PHE A 1 197 ? 25.794 23.854 28.905 1.00 76.81 197 PHE A N 1
ATOM 1534 C CA . PHE A 1 197 ? 27.048 23.133 28.695 1.00 76.81 197 PHE A CA 1
ATOM 1535 C C . PHE A 1 197 ? 28.273 24.062 28.652 1.00 76.81 197 PHE A C 1
ATOM 1537 O O . PHE A 1 197 ? 29.365 23.673 29.070 1.00 76.81 197 PHE A O 1
ATOM 1544 N N . ALA A 1 198 ? 28.111 25.305 28.187 1.00 71.94 198 ALA A N 1
ATOM 1545 C CA . ALA A 1 198 ? 29.167 26.3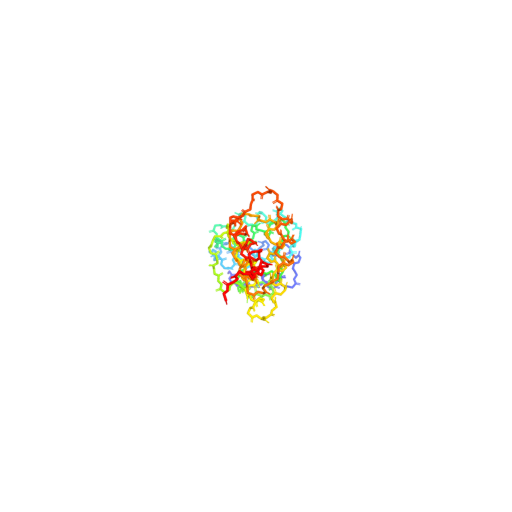15 28.216 1.00 71.94 198 ALA A CA 1
ATOM 1546 C C . ALA A 1 198 ? 29.469 26.815 29.643 1.00 71.94 198 ALA A C 1
ATOM 1548 O O . ALA A 1 198 ? 30.632 27.057 29.972 1.00 71.94 198 ALA A O 1
ATOM 1549 N N . VAL A 1 199 ? 28.447 26.934 30.501 1.00 64.88 199 VAL A N 1
ATOM 1550 C CA . VAL A 1 199 ? 28.585 27.327 31.916 1.00 64.88 199 VAL A CA 1
ATOM 1551 C C . VAL A 1 199 ? 29.241 26.218 32.742 1.00 64.88 199 VAL A C 1
ATOM 1553 O O . VAL A 1 199 ? 30.095 26.516 33.571 1.00 64.88 199 VAL A O 1
ATOM 1556 N N . GLU A 1 200 ? 28.934 24.947 32.474 1.00 57.62 200 GLU A N 1
ATOM 1557 C CA . GLU A 1 200 ? 29.571 23.798 33.143 1.00 57.62 200 GLU A CA 1
ATOM 1558 C C . GLU A 1 200 ? 31.086 23.700 32.852 1.00 57.62 200 GLU A C 1
ATOM 1560 O O . GLU A 1 200 ? 31.852 23.153 33.645 1.00 57.62 200 GLU A O 1
ATOM 1565 N N . LYS A 1 201 ? 31.551 24.309 31.750 1.00 52.66 201 LYS A N 1
ATOM 1566 C CA . LYS A 1 201 ? 32.971 24.396 31.368 1.00 52.66 201 LYS A CA 1
ATOM 1567 C C . LYS A 1 201 ? 33.725 25.563 32.025 1.00 52.66 201 LYS A C 1
ATOM 1569 O O . LYS A 1 201 ? 34.940 25.660 31.841 1.00 52.66 201 LYS A O 1
ATOM 1574 N N . MET A 1 202 ? 33.061 26.440 32.787 1.00 41.59 202 MET A N 1
ATOM 1575 C CA . MET A 1 202 ? 33.752 27.375 33.680 1.00 41.59 202 MET A CA 1
ATOM 1576 C C . MET A 1 202 ? 34.022 26.660 35.010 1.00 41.59 202 MET A C 1
ATOM 1578 O O . MET A 1 202 ? 33.101 26.545 35.820 1.00 41.59 202 MET A O 1
ATOM 1582 N N . PRO A 1 203 ? 35.254 26.174 35.279 1.00 46.19 203 PRO A N 1
ATOM 1583 C CA . PRO A 1 203 ? 35.584 25.765 36.631 1.00 46.19 203 PRO A CA 1
ATOM 1584 C C . PRO A 1 203 ? 35.388 26.992 37.512 1.00 46.19 203 PRO A C 1
ATOM 1586 O O . PRO A 1 203 ? 35.816 28.092 37.146 1.00 46.19 203 PRO A O 1
ATOM 1589 N N . GLY A 1 204 ? 34.709 26.795 38.642 1.00 47.84 204 GLY A N 1
ATOM 1590 C CA . GLY A 1 204 ? 34.679 27.774 39.712 1.00 47.84 204 GLY A CA 1
ATOM 1591 C C . GLY A 1 204 ? 36.086 28.322 39.879 1.00 47.84 204 GLY A C 1
ATOM 1592 O O . GLY A 1 204 ? 37.026 27.572 40.145 1.00 47.84 204 GLY A O 1
ATOM 1593 N N . GLY A 1 205 ? 36.222 29.620 39.616 1.00 42.78 205 GLY A N 1
ATOM 1594 C CA . GLY A 1 205 ? 37.395 30.346 40.037 1.00 42.78 205 GLY A CA 1
ATOM 1595 C C . GLY A 1 205 ? 37.536 30.105 41.527 1.00 42.78 205 GLY A C 1
ATOM 1596 O O . GLY A 1 205 ? 36.591 30.344 42.281 1.00 42.78 205 GLY A O 1
ATOM 1597 N N . ASP A 1 206 ? 38.699 29.597 41.914 1.00 49.94 206 ASP A N 1
ATOM 1598 C CA . ASP A 1 206 ? 39.178 29.706 43.277 1.00 49.94 206 ASP A CA 1
ATOM 1599 C C . ASP A 1 206 ? 39.036 31.175 43.698 1.00 49.94 206 ASP A C 1
ATOM 1601 O O . ASP A 1 206 ? 39.742 32.063 43.212 1.00 49.94 206 ASP A O 1
ATOM 1605 N N . ALA A 1 207 ? 38.064 31.421 44.567 1.00 44.56 207 ALA A N 1
ATOM 1606 C CA . ALA A 1 207 ? 37.942 32.619 45.367 1.00 44.56 207 ALA A CA 1
ATOM 1607 C C . ALA A 1 207 ? 37.733 32.145 46.807 1.00 44.56 207 ALA A C 1
ATOM 1609 O O . ALA A 1 207 ? 36.631 31.751 47.178 1.00 44.56 207 ALA A O 1
ATOM 1610 N N . ASP A 1 208 ? 38.859 32.115 47.523 1.00 44.16 208 ASP A N 1
ATOM 1611 C CA . ASP A 1 208 ? 39.060 32.293 48.964 1.00 44.16 208 ASP A CA 1
ATOM 1612 C C . ASP A 1 208 ? 37.939 31.863 49.929 1.00 44.16 208 ASP A C 1
ATOM 1614 O O . ASP A 1 208 ? 36.916 32.537 50.043 1.00 44.16 208 ASP A O 1
ATOM 1618 N N . GLU A 1 209 ? 38.234 30.850 50.756 1.00 36.84 209 GLU A N 1
ATOM 1619 C CA . GLU A 1 209 ? 38.454 31.046 52.209 1.00 36.84 209 GLU A CA 1
ATOM 1620 C C . GLU A 1 209 ? 39.244 29.888 52.848 1.00 36.84 209 GLU A C 1
ATOM 1622 O O . GLU A 1 209 ? 38.918 28.707 52.582 1.00 36.84 209 GLU A O 1
#

Solvent-accessible surface area (backbone atoms only — not comparable to full-atom values): 11892 Å² total; per-residue (Å²): 110,69,74,57,48,53,51,32,50,54,48,32,58,76,38,53,79,44,59,66,46,35,52,54,36,33,54,54,25,55,76,69,67,43,36,61,53,28,48,12,33,50,52,31,45,34,40,50,40,28,70,46,60,39,72,57,48,52,58,53,48,72,73,46,55,93,48,45,53,72,69,59,46,50,55,54,58,69,22,39,63,63,22,38,62,40,80,48,79,49,84,80,48,96,54,31,66,58,55,64,74,52,71,53,76,87,62,94,60,88,77,81,62,96,83,47,62,79,65,47,53,60,52,54,53,28,48,55,26,44,77,70,66,37,51,72,58,23,50,51,52,44,56,58,46,39,73,77,43,38,71,42,50,68,54,43,50,54,49,52,51,50,40,66,76,67,63,45,58,70,60,53,54,54,49,52,61,73,55,54,92,58,88,45,35,61,54,70,58,53,52,49,51,54,48,52,58,56,53,70,67,54,71,79,72,91,72,88,136

Radius of gyration: 28.24 Å; Cα contacts (8 Å, |Δi|>4): 198; chains: 1; bounding box: 66×54×76 Å

Sequence (209 aa):
MARVVDHLAHKVSRHPSDLMSHVQRIALCHEVGEGELIYGAVLDLFIALGNSGVSLRTRMLQKVADLLSDEQLDVLQKGLISGVKSNDTLPPSRYSRLSGGVVGDTSLVDYLDTSSRAEFDTIDEARDLIDSGHIELAQKLLEEALLGERMREDISLELLEIYRHTQHQEALFGMRERLGDEPFALADEWEGLINSFAVEKMPGGDADE